Protein AF-A0A2P8CYT0-F1 (afdb_monomer_lite)

Secondary structure (DSSP, 8-state):
----TTTHHHHHHHHHHT-S-HHHHHHHHHHHHH-THHHHHHHHHHHHS----TT---S-HHHH-PPP---------STHHHHHHHHHHHHHHHHHHHHHHHTTS-S------------------------------------------------------PPP-------------PPPP------------PPP----------------------S---PPPTT----HHHHHHHHHHHHHHHHHHHHHHHHHHHHHH--EEEEETTEEEEE--

Organism: NCBI:txid1434707

pLDDT: mean 70.44, std 19.63, range [36.28, 98.5]

Foldseek 3Di:
DDDDPVCLLVLLLCVLVVVDDPVSVVVSVVVCVVPVVCVVVSVVSNVVDDDPPPPPDPPPVVVVPDPDPPPPPPPPPPPPVVVVVVVVVVVVVVVVVVVVVVVVPPDDDDDDDDDDDDDDDDDDDDDDDDDDDDDDDDDDDDDDDDDDDDDDDDDDDDDDDDDDDDDDDDDDDDDDDDDDDDPDDDDDDDDDDDDDDDDDDDDDDDDDDDDDDDPDDPDDDDDDPPPDPDDPVVVVVVVVVVVVVVVVVVVVVVVVVVVLVDWDWDDDDPDTDTDRD

Sequence (277 aa):
MEINPNNIEEQILLYVDGELSTEEAGNLLQYIALHPQWRILLEEYKSLVLPPEDELVFEGKEALLQPEPQVLPFKPSRKPVLMRRAAAVALIAGAAGLTWLFSRQDIGSALPGSTPVALVHQPVAVDTTTPGAPATVTPTPTVMIARSNTQTMTTAKNGVVQPATALPGAQVARHESTPVDPIAGNLPVAVGEAPPKQRALEMQRPLALTEAESADALASKASLPGWLPVSDQKLEGLNGLIAHIRGVKDSVASKAAQLKRTTFVIRLGEKEIAFRK

Radius of gyration: 46.55 Å; chains: 1; bounding box: 68×94×144 Å

Structure (mmCIF, N/CA/C/O backbone):
data_AF-A0A2P8CYT0-F1
#
_entry.id   AF-A0A2P8CYT0-F1
#
loop_
_atom_site.group_PDB
_atom_site.id
_atom_site.type_symbol
_atom_site.label_atom_id
_atom_site.label_alt_id
_atom_site.label_comp_id
_atom_site.label_asym_id
_atom_site.label_entity_id
_atom_site.label_seq_id
_atom_site.pdbx_PDB_ins_code
_atom_site.Cartn_x
_atom_site.Cartn_y
_atom_site.Cartn_z
_atom_site.occupancy
_atom_site.B_iso_or_equiv
_atom_site.auth_seq_id
_atom_site.auth_comp_id
_atom_site.auth_asym_id
_atom_site.auth_atom_id
_atom_site.pdbx_PDB_model_num
ATOM 1 N N . MET A 1 1 ? 8.191 17.136 -17.810 1.00 77.62 1 MET A N 1
ATOM 2 C CA . MET A 1 1 ? 8.889 17.107 -16.505 1.00 77.62 1 MET A CA 1
ATOM 3 C C . MET A 1 1 ? 10.301 16.589 -16.738 1.00 77.62 1 MET A C 1
ATOM 5 O O . MET A 1 1 ? 10.457 15.711 -17.576 1.00 77.62 1 MET A O 1
ATOM 9 N N . GLU A 1 2 ? 11.326 17.147 -16.091 1.00 92.19 2 GLU A N 1
ATOM 10 C CA . GLU A 1 2 ? 12.700 16.648 -16.258 1.00 92.19 2 GLU A CA 1
ATOM 11 C C . GLU A 1 2 ? 12.929 15.400 -15.396 1.00 92.19 2 GLU A C 1
ATOM 13 O O . GLU A 1 2 ? 12.663 15.407 -14.192 1.00 92.19 2 GLU A O 1
ATOM 18 N N . ILE A 1 3 ? 13.421 14.328 -16.018 1.00 95.81 3 ILE A N 1
ATOM 19 C CA . ILE A 1 3 ? 13.744 13.066 -15.346 1.00 95.81 3 ILE A CA 1
ATOM 20 C C . ILE A 1 3 ? 15.191 13.128 -14.860 1.00 95.81 3 ILE A C 1
ATOM 22 O O . ILE A 1 3 ? 16.104 13.469 -15.612 1.00 95.81 3 ILE A O 1
ATOM 26 N N . ASN A 1 4 ? 15.400 12.815 -13.588 1.00 97.06 4 ASN A N 1
ATOM 27 C CA . ASN A 1 4 ? 16.692 12.835 -12.925 1.00 97.06 4 ASN A CA 1
ATOM 28 C C . ASN A 1 4 ? 16.852 11.604 -12.007 1.00 97.06 4 ASN A C 1
ATOM 30 O O . ASN A 1 4 ? 15.873 10.937 -11.673 1.00 97.06 4 ASN A O 1
ATOM 34 N N . PRO A 1 5 ? 18.075 11.292 -11.548 1.00 97.19 5 PRO A N 1
ATOM 35 C CA . PRO A 1 5 ? 18.314 10.120 -10.703 1.00 97.19 5 PRO A CA 1
ATOM 36 C C . PRO A 1 5 ? 17.565 10.118 -9.361 1.00 97.19 5 PRO A C 1
ATOM 38 O O . PRO A 1 5 ? 17.465 9.066 -8.742 1.00 97.19 5 PRO A O 1
ATOM 41 N N . ASN A 1 6 ? 17.057 11.268 -8.903 1.00 97.50 6 ASN A N 1
ATOM 42 C CA . ASN A 1 6 ? 16.340 11.380 -7.632 1.00 97.50 6 ASN A CA 1
ATOM 43 C C . ASN A 1 6 ? 14.828 11.152 -7.784 1.00 97.50 6 ASN A C 1
ATOM 45 O O . ASN A 1 6 ? 14.175 10.858 -6.790 1.00 97.50 6 ASN A O 1
ATOM 49 N N . ASN A 1 7 ? 14.270 11.321 -8.990 1.00 97.38 7 ASN A N 1
ATOM 50 C CA . ASN A 1 7 ? 12.838 11.148 -9.261 1.00 97.38 7 ASN A CA 1
ATOM 51 C C . ASN A 1 7 ? 12.522 9.925 -10.131 1.00 97.38 7 ASN A C 1
ATOM 53 O O . ASN A 1 7 ? 11.358 9.562 -10.266 1.00 97.38 7 ASN A O 1
ATOM 57 N N . ILE A 1 8 ? 13.536 9.284 -10.716 1.00 97.94 8 ILE A N 1
ATOM 58 C CA . ILE A 1 8 ? 13.352 8.160 -11.637 1.00 97.94 8 ILE A CA 1
ATOM 59 C C . ILE A 1 8 ? 12.581 6.998 -11.003 1.00 97.94 8 ILE A C 1
ATOM 61 O O . ILE A 1 8 ? 11.743 6.400 -11.665 1.00 97.94 8 ILE A O 1
ATOM 65 N N . GLU A 1 9 ? 12.821 6.705 -9.726 1.00 98.12 9 GLU A N 1
ATOM 66 C CA . GLU A 1 9 ? 12.133 5.631 -9.003 1.00 98.12 9 GLU A CA 1
ATOM 67 C C . GLU A 1 9 ? 10.626 5.904 -8.887 1.00 98.12 9 GLU A C 1
ATOM 69 O O . GLU A 1 9 ? 9.815 5.052 -9.245 1.00 98.12 9 GLU A O 1
ATOM 74 N N . GLU A 1 10 ? 10.249 7.124 -8.492 1.00 98.19 10 GLU A N 1
ATOM 75 C CA . GLU A 1 10 ? 8.852 7.568 -8.427 1.00 98.19 10 GLU A CA 1
ATOM 76 C C . GLU A 1 10 ? 8.188 7.529 -9.810 1.00 98.19 10 GLU A C 1
ATOM 78 O O . GLU A 1 10 ? 7.082 7.018 -9.957 1.00 98.19 10 GLU A O 1
ATOM 83 N N . GLN A 1 11 ? 8.884 7.992 -10.852 1.00 98.38 11 GLN A N 1
ATOM 84 C CA . GLN A 1 11 ? 8.372 7.957 -12.225 1.00 98.38 11 GLN A CA 1
ATOM 85 C C . GLN A 1 11 ? 8.168 6.521 -12.733 1.00 98.38 11 GLN A C 1
ATOM 87 O O . GLN A 1 11 ? 7.206 6.255 -13.450 1.00 98.38 11 GLN A O 1
ATOM 92 N N . ILE A 1 12 ? 9.039 5.579 -12.355 1.00 98.50 12 ILE A N 1
ATOM 93 C CA . ILE A 1 12 ? 8.867 4.160 -12.688 1.00 98.50 12 ILE A CA 1
ATOM 94 C C . ILE A 1 12 ? 7.649 3.576 -11.961 1.00 98.50 12 ILE A C 1
ATOM 96 O O . ILE A 1 12 ? 6.907 2.825 -12.588 1.00 98.50 12 ILE A O 1
ATOM 100 N N . LEU A 1 13 ? 7.398 3.932 -10.697 1.00 98.19 13 LEU A N 1
ATOM 101 C CA . LEU A 1 13 ? 6.182 3.507 -9.988 1.00 98.19 13 LEU A CA 1
ATOM 102 C C . LEU A 1 13 ? 4.917 4.021 -10.685 1.00 98.19 13 LEU A C 1
ATOM 104 O O . LEU A 1 13 ? 4.065 3.218 -11.050 1.00 98.19 13 LEU A O 1
ATOM 108 N N . LEU A 1 14 ? 4.852 5.322 -10.989 1.00 98.12 14 LEU A N 1
ATOM 109 C CA . LEU A 1 14 ? 3.722 5.915 -11.718 1.00 98.12 14 LEU A CA 1
ATOM 110 C C . LEU A 1 14 ? 3.515 5.271 -13.098 1.00 98.12 14 LEU A C 1
ATOM 112 O O . LEU A 1 14 ? 2.385 5.097 -13.552 1.00 98.12 14 LEU A O 1
ATOM 116 N N . TYR A 1 15 ? 4.602 4.897 -13.782 1.00 98.06 15 TYR A N 1
ATOM 117 C CA . TYR A 1 15 ? 4.536 4.161 -15.046 1.00 98.06 15 TYR A CA 1
ATOM 118 C C . TYR A 1 15 ? 3.934 2.763 -14.873 1.00 98.06 15 TYR A C 1
ATOM 120 O O . TYR A 1 15 ? 3.132 2.331 -15.700 1.00 98.06 15 TYR A O 1
ATOM 128 N N . VAL A 1 16 ? 4.347 2.045 -13.828 1.00 97.94 16 VAL A N 1
ATOM 129 C CA . VAL A 1 16 ? 3.888 0.684 -13.530 1.00 97.94 16 VAL A CA 1
ATOM 130 C C . VAL A 1 16 ? 2.413 0.678 -13.118 1.00 97.94 16 VAL A C 1
ATOM 132 O O . VAL A 1 16 ? 1.674 -0.192 -13.577 1.00 97.94 16 VAL A O 1
ATOM 135 N N . ASP A 1 17 ? 1.974 1.684 -12.361 1.00 97.25 17 ASP A N 1
ATOM 136 C CA . ASP A 1 17 ? 0.574 1.874 -11.958 1.00 97.25 17 ASP A CA 1
ATOM 137 C C . ASP A 1 17 ? -0.315 2.424 -13.094 1.00 97.25 17 ASP A C 1
ATOM 139 O O . ASP A 1 17 ? -1.542 2.425 -12.993 1.00 97.25 17 ASP A O 1
ATOM 143 N N . GLY A 1 18 ? 0.283 2.861 -14.209 1.00 97.00 18 GLY A N 1
ATOM 144 C CA . GLY A 1 18 ? -0.440 3.409 -15.360 1.00 97.00 18 GLY A CA 1
ATOM 145 C C . GLY A 1 18 ? -0.948 4.841 -15.157 1.00 97.00 18 GLY A C 1
ATOM 146 O O . GLY A 1 18 ? -1.875 5.262 -15.845 1.00 97.00 18 GLY A O 1
ATOM 147 N N . GLU A 1 19 ? -0.350 5.593 -14.231 1.00 98.06 19 GLU A N 1
ATOM 148 C CA . GLU A 1 19 ? -0.727 6.977 -13.917 1.00 98.06 19 GLU A CA 1
ATOM 149 C C . GLU A 1 19 ? -0.026 8.019 -14.806 1.00 98.06 19 GLU A C 1
ATOM 151 O O . GLU A 1 19 ? -0.456 9.172 -14.865 1.00 98.06 19 GLU A O 1
ATOM 156 N N . LEU A 1 20 ? 1.033 7.636 -15.528 1.00 97.75 20 LEU A N 1
ATOM 157 C CA . LEU A 1 20 ? 1.710 8.532 -16.471 1.00 97.75 20 LEU A CA 1
ATOM 158 C C . LEU A 1 20 ? 0.920 8.730 -17.765 1.00 97.75 20 LEU A C 1
ATOM 160 O O . LEU A 1 20 ? 0.370 7.791 -18.345 1.00 97.75 20 LEU A O 1
ATOM 164 N N . SER A 1 21 ? 0.964 9.955 -18.294 1.00 97.69 21 SER A N 1
ATOM 165 C CA . SER A 1 21 ? 0.499 10.217 -19.656 1.00 97.69 21 SER A CA 1
ATOM 166 C C . SER A 1 21 ? 1.373 9.497 -20.694 1.00 97.69 21 SER A C 1
ATOM 168 O O . SER A 1 21 ? 2.531 9.150 -20.450 1.00 97.69 21 SER A O 1
ATOM 170 N N . THR A 1 22 ? 0.845 9.305 -21.905 1.00 97.62 22 THR A N 1
ATOM 171 C CA . THR A 1 22 ? 1.573 8.626 -22.993 1.00 97.62 22 THR A CA 1
ATOM 172 C C . THR A 1 22 ? 2.881 9.328 -23.369 1.00 97.62 22 THR A C 1
ATOM 174 O O . THR A 1 22 ? 3.845 8.670 -23.757 1.00 97.62 22 THR A O 1
ATOM 177 N N . GLU A 1 23 ? 2.923 10.658 -23.257 1.00 97.12 23 GLU A N 1
ATOM 178 C CA . GLU A 1 23 ? 4.120 11.457 -23.533 1.00 97.12 23 GLU A CA 1
ATOM 179 C C . GLU A 1 23 ? 5.180 11.272 -22.438 1.00 97.12 23 GLU A C 1
ATOM 181 O O . GLU A 1 23 ? 6.351 11.027 -22.732 1.00 97.12 23 GLU A O 1
ATOM 186 N N . GLU A 1 24 ? 4.774 11.322 -21.168 1.00 97.44 24 GLU A N 1
ATOM 187 C CA . GLU A 1 24 ? 5.674 11.134 -20.025 1.00 97.44 24 GLU A CA 1
ATOM 188 C C . GLU A 1 24 ? 6.247 9.718 -19.976 1.00 97.44 24 GLU A C 1
ATOM 190 O O . GLU A 1 24 ? 7.450 9.551 -19.773 1.00 97.44 24 GLU A O 1
ATOM 195 N N . ALA A 1 25 ? 5.422 8.707 -20.259 1.00 98.12 25 ALA A N 1
ATOM 196 C CA . ALA A 1 25 ? 5.869 7.328 -20.404 1.00 98.12 25 ALA A CA 1
ATOM 197 C C . ALA A 1 25 ? 6.930 7.187 -21.512 1.00 98.12 25 ALA A C 1
ATOM 199 O O . ALA A 1 25 ? 7.941 6.510 -21.321 1.00 98.12 25 ALA A O 1
ATOM 200 N N . GLY A 1 26 ? 6.751 7.865 -22.652 1.00 97.75 26 GLY A N 1
ATOM 201 C CA . GLY A 1 26 ? 7.740 7.892 -23.734 1.00 97.75 26 GLY A CA 1
ATOM 202 C C . GLY A 1 26 ? 9.076 8.503 -23.299 1.00 97.75 26 GLY A C 1
ATOM 203 O O . GLY A 1 26 ? 10.133 7.911 -23.533 1.00 97.75 26 GLY A O 1
ATOM 204 N N . ASN A 1 27 ? 9.026 9.643 -22.605 1.00 97.62 27 ASN A N 1
ATOM 205 C CA . ASN A 1 27 ? 10.212 10.316 -22.067 1.00 97.62 27 ASN A CA 1
ATOM 206 C C . ASN A 1 27 ? 10.948 9.443 -21.036 1.00 97.62 27 ASN A C 1
ATOM 208 O O . ASN A 1 27 ? 12.177 9.349 -21.065 1.00 97.62 27 ASN A O 1
ATOM 212 N N . LEU A 1 28 ? 10.207 8.750 -20.166 1.00 98.06 28 LEU A N 1
ATOM 213 C CA . LEU A 1 28 ? 10.760 7.820 -19.184 1.00 98.06 28 LEU A CA 1
ATOM 214 C C . LEU A 1 28 ? 11.465 6.635 -19.841 1.00 98.06 28 LEU A C 1
ATOM 216 O O . LEU A 1 28 ? 12.608 6.327 -19.501 1.00 98.06 28 LEU A O 1
ATOM 220 N N . LEU A 1 29 ? 10.819 5.983 -20.807 1.00 97.94 29 LEU A N 1
ATOM 221 C CA . LEU A 1 29 ? 11.412 4.840 -21.499 1.00 97.94 29 LEU A CA 1
ATOM 222 C C . LEU A 1 29 ? 12.650 5.249 -22.308 1.00 97.94 29 LEU A C 1
ATOM 224 O O . LEU A 1 29 ? 13.628 4.500 -22.341 1.00 97.94 29 LEU A O 1
ATOM 228 N N . GLN A 1 30 ? 12.652 6.445 -22.904 1.00 97.75 30 GLN A N 1
ATOM 229 C CA . GLN A 1 30 ? 13.836 6.989 -23.569 1.00 97.75 30 GLN A CA 1
ATOM 230 C C . GLN A 1 30 ? 14.981 7.234 -22.575 1.00 97.75 30 GLN A C 1
ATOM 232 O O . GLN A 1 30 ? 16.125 6.880 -22.863 1.00 97.75 30 GLN A O 1
ATOM 237 N N . TYR A 1 31 ? 14.686 7.772 -21.389 1.00 98.00 31 TYR A N 1
ATOM 238 C CA . TYR A 1 31 ? 15.679 7.952 -20.330 1.00 98.00 31 TYR A CA 1
ATOM 239 C C . TYR A 1 31 ? 16.267 6.612 -19.856 1.00 98.00 31 TYR A C 1
ATOM 241 O O . TYR A 1 31 ? 17.486 6.470 -19.748 1.00 98.00 31 TYR A O 1
ATOM 249 N N . ILE A 1 32 ? 15.427 5.593 -19.646 1.00 98.06 32 ILE A N 1
ATOM 250 C CA . ILE A 1 32 ? 15.866 4.242 -19.254 1.00 98.06 32 ILE A CA 1
ATOM 251 C C . ILE A 1 32 ? 16.713 3.586 -20.357 1.00 98.06 32 ILE A C 1
ATOM 253 O O . ILE A 1 32 ? 17.680 2.889 -20.052 1.00 98.06 32 ILE A O 1
ATOM 257 N N . ALA A 1 33 ? 16.415 3.841 -21.635 1.00 98.00 33 ALA A N 1
ATOM 258 C CA . ALA A 1 33 ? 17.223 3.345 -22.751 1.00 98.00 33 ALA A CA 1
ATOM 259 C C . ALA A 1 33 ? 18.657 3.909 -22.745 1.00 98.00 33 ALA A C 1
ATOM 261 O O . ALA A 1 33 ? 19.591 3.209 -23.135 1.00 98.00 33 ALA A O 1
ATOM 262 N N . LEU A 1 34 ? 18.840 5.146 -22.272 1.00 98.06 34 LEU A N 1
ATOM 263 C CA . LEU A 1 34 ? 20.155 5.774 -22.102 1.00 98.06 34 LEU A CA 1
ATOM 264 C C . LEU A 1 34 ? 20.872 5.324 -20.816 1.00 98.06 34 LEU A C 1
ATOM 266 O O . LEU A 1 34 ? 22.100 5.376 -20.745 1.00 98.06 34 LEU A O 1
ATOM 270 N N . HIS A 1 35 ? 20.123 4.866 -19.810 1.00 97.88 35 HIS A N 1
ATOM 271 C CA . HIS A 1 35 ? 20.622 4.503 -18.483 1.00 97.88 35 HIS A CA 1
ATOM 272 C C . HIS A 1 35 ? 20.197 3.075 -18.093 1.00 97.88 35 HIS A C 1
ATOM 274 O O . HIS A 1 35 ? 19.272 2.891 -17.293 1.00 97.88 35 HIS A O 1
ATOM 280 N N . PRO A 1 36 ? 20.887 2.040 -18.613 1.00 97.06 36 PRO A N 1
ATOM 281 C CA . PRO A 1 36 ? 20.464 0.646 -18.479 1.00 97.06 36 PRO A CA 1
ATOM 282 C C . PRO A 1 36 ? 20.410 0.139 -17.032 1.00 97.06 36 PRO A C 1
ATOM 284 O O . PRO A 1 36 ? 19.731 -0.854 -16.784 1.00 97.06 36 PRO A O 1
ATOM 287 N N . GLN A 1 37 ? 21.052 0.813 -16.065 1.00 97.50 37 GLN A N 1
ATOM 288 C CA . GLN A 1 37 ? 20.929 0.447 -14.649 1.00 97.50 37 GLN A CA 1
ATOM 289 C C . GLN A 1 37 ? 19.479 0.486 -14.134 1.00 97.50 37 GLN A C 1
ATOM 291 O O . GLN A 1 37 ? 19.117 -0.307 -13.271 1.00 97.50 37 GLN A O 1
ATOM 296 N N . TRP A 1 38 ? 18.631 1.355 -14.693 1.00 98.19 38 TRP A N 1
ATOM 297 C CA . TRP A 1 38 ? 17.233 1.503 -14.271 1.00 98.19 38 TRP A CA 1
ATOM 298 C C . TRP A 1 38 ? 16.304 0.464 -14.894 1.00 98.19 38 TRP A C 1
ATOM 300 O O . TRP A 1 38 ? 15.173 0.297 -14.447 1.00 98.19 38 TRP A O 1
ATOM 310 N N . ARG A 1 39 ? 16.777 -0.270 -15.909 1.00 98.19 39 ARG A N 1
ATOM 311 C CA . ARG A 1 39 ? 15.995 -1.329 -16.550 1.00 98.19 39 ARG A CA 1
ATOM 312 C C . ARG A 1 39 ? 15.698 -2.474 -15.586 1.00 98.19 39 ARG A C 1
ATOM 314 O O . ARG A 1 39 ? 14.589 -2.991 -15.607 1.00 98.19 39 ARG A O 1
ATOM 321 N N . ILE A 1 40 ? 16.667 -2.824 -14.740 1.00 97.88 40 ILE A N 1
ATOM 322 C CA . ILE A 1 40 ? 16.509 -3.874 -13.726 1.00 97.88 40 ILE A CA 1
ATOM 323 C C . ILE A 1 40 ? 15.393 -3.483 -12.753 1.00 97.88 40 ILE A C 1
ATOM 325 O O . ILE A 1 40 ? 14.471 -4.259 -12.546 1.00 97.88 40 ILE A O 1
ATOM 329 N N . LEU A 1 41 ? 15.418 -2.246 -12.248 1.00 97.88 41 LEU A N 1
ATOM 330 C CA . LEU A 1 41 ? 14.401 -1.726 -11.329 1.00 97.88 41 LEU A CA 1
ATOM 331 C C . LEU A 1 41 ? 13.004 -1.688 -11.975 1.00 97.88 41 LEU A C 1
ATOM 333 O O . LEU A 1 41 ? 12.023 -2.094 -11.359 1.00 97.88 41 LEU A O 1
ATOM 337 N N . LEU A 1 42 ? 12.909 -1.277 -13.246 1.00 98.38 42 LEU A N 1
ATOM 338 C CA . LEU A 1 42 ? 11.655 -1.335 -14.007 1.00 98.38 42 LEU A CA 1
ATOM 339 C C . LEU A 1 42 ? 11.116 -2.771 -14.131 1.00 98.38 42 LEU A C 1
ATOM 341 O O . LEU A 1 42 ? 9.913 -2.986 -14.003 1.00 98.38 42 LEU A O 1
ATOM 345 N N . GLU A 1 43 ? 11.978 -3.748 -14.421 1.00 98.19 43 GLU A N 1
ATOM 346 C CA . GLU A 1 43 ? 11.595 -5.162 -14.527 1.00 98.19 43 GLU A CA 1
ATOM 347 C C . GLU A 1 43 ? 11.179 -5.739 -13.162 1.00 98.19 43 GLU A C 1
ATOM 349 O O . GLU A 1 43 ? 10.171 -6.444 -13.084 1.00 98.19 43 GLU A O 1
ATOM 354 N N . GLU A 1 44 ? 11.878 -5.373 -12.082 1.00 98.19 44 GLU A N 1
ATOM 355 C CA . GLU A 1 44 ? 11.515 -5.727 -10.706 1.00 98.19 44 GLU A CA 1
ATOM 356 C C . GLU A 1 44 ? 10.126 -5.195 -10.344 1.00 98.19 44 GLU A C 1
ATOM 358 O O . GLU A 1 44 ? 9.265 -5.977 -9.946 1.00 98.19 44 GLU A O 1
ATOM 363 N N . TYR A 1 45 ? 9.847 -3.907 -10.552 1.00 98.19 45 TYR A N 1
ATOM 364 C CA . TYR A 1 45 ? 8.531 -3.344 -10.229 1.00 98.19 45 TYR A CA 1
ATOM 365 C C . TYR A 1 45 ? 7.409 -3.910 -11.095 1.00 98.19 45 TYR A C 1
ATOM 367 O O . TYR A 1 45 ? 6.333 -4.198 -10.578 1.00 98.19 45 TYR A O 1
ATOM 375 N N . LYS A 1 46 ? 7.659 -4.181 -12.381 1.00 97.44 46 LYS A N 1
ATOM 376 C CA . LYS A 1 46 ? 6.685 -4.890 -13.224 1.00 97.44 46 LYS A CA 1
ATOM 377 C C . LYS A 1 46 ? 6.350 -6.280 -12.691 1.00 97.44 46 LYS A C 1
ATOM 379 O O . LYS A 1 46 ? 5.213 -6.712 -12.835 1.00 97.44 46 LYS A O 1
ATOM 384 N N . SER A 1 47 ? 7.309 -6.972 -12.076 1.00 96.94 47 SER A N 1
ATOM 385 C CA . SER A 1 47 ? 7.066 -8.286 -11.468 1.00 96.94 47 SER A CA 1
ATOM 386 C C . SER A 1 47 ? 6.247 -8.225 -10.173 1.00 96.94 47 SER A C 1
ATOM 388 O O . SER A 1 47 ? 5.664 -9.233 -9.779 1.00 96.94 47 SER A O 1
ATOM 390 N N . LEU A 1 48 ? 6.183 -7.055 -9.524 1.00 96.94 48 LEU A N 1
ATOM 391 C CA . LEU A 1 48 ? 5.365 -6.822 -8.330 1.00 96.94 48 LEU A CA 1
ATOM 392 C C . LEU A 1 48 ? 3.900 -6.525 -8.662 1.00 96.94 48 LEU A C 1
ATOM 394 O O . LEU A 1 48 ? 3.057 -6.601 -7.770 1.00 96.94 48 LEU A O 1
ATOM 398 N N . VAL A 1 49 ? 3.583 -6.200 -9.919 1.00 96.12 49 VAL A N 1
ATOM 399 C CA . VAL A 1 49 ? 2.197 -6.015 -10.351 1.00 96.12 49 VAL A CA 1
ATOM 400 C C . VAL A 1 49 ? 1.509 -7.369 -10.361 1.00 96.12 49 VAL A C 1
ATOM 402 O O . VAL A 1 49 ? 1.816 -8.235 -11.184 1.00 96.12 49 VAL A O 1
ATOM 405 N N . LEU A 1 50 ? 0.555 -7.549 -9.449 1.00 94.12 50 LEU A N 1
ATOM 406 C CA . LEU A 1 50 ? -0.321 -8.708 -9.497 1.00 94.12 50 LEU A CA 1
ATOM 407 C C . LEU A 1 50 ? -1.234 -8.562 -10.722 1.00 94.12 50 LEU A C 1
ATOM 409 O O . LEU A 1 50 ? -1.898 -7.528 -10.853 1.00 94.12 50 LEU A O 1
ATOM 413 N N . PRO A 1 51 ? -1.293 -9.564 -11.617 1.00 88.19 51 PRO A N 1
ATOM 414 C CA . PRO A 1 51 ? -2.294 -9.557 -12.669 1.00 88.19 51 PRO A CA 1
ATOM 415 C C . PRO A 1 51 ? -3.685 -9.508 -12.017 1.00 88.19 51 PRO A C 1
ATOM 417 O O . PRO A 1 51 ? -3.894 -10.183 -11.004 1.00 88.19 51 PRO A O 1
ATOM 420 N N . PRO A 1 52 ? -4.632 -8.714 -12.550 1.00 87.00 52 PRO A N 1
ATOM 421 C CA . PRO A 1 52 ? -5.998 -8.745 -12.058 1.00 87.00 52 PRO A CA 1
ATOM 422 C C . PRO A 1 52 ? -6.530 -10.168 -12.229 1.00 87.00 52 PRO A C 1
ATOM 424 O O . PRO A 1 52 ? -6.623 -10.690 -13.339 1.00 87.00 52 PRO A O 1
ATOM 427 N N . GLU A 1 53 ? -6.826 -10.828 -11.114 1.00 89.69 53 GLU A N 1
ATOM 428 C CA . GLU A 1 53 ? -7.504 -12.115 -11.142 1.00 89.69 53 GLU A CA 1
ATOM 429 C C . GLU A 1 53 ? -8.985 -11.846 -11.420 1.00 89.69 53 GLU A C 1
ATOM 431 O O . GLU A 1 53 ? -9.785 -11.671 -10.501 1.00 89.69 53 GLU A O 1
ATOM 436 N N . ASP A 1 54 ? -9.342 -11.785 -12.707 1.00 84.88 54 ASP A N 1
ATOM 437 C CA . ASP A 1 54 ? -10.710 -11.511 -13.178 1.00 84.88 54 ASP A CA 1
ATOM 438 C C . ASP A 1 54 ? -11.748 -12.514 -12.634 1.00 84.88 54 ASP A C 1
ATOM 440 O O . ASP A 1 54 ? -12.951 -12.253 -12.649 1.00 84.88 54 ASP A O 1
ATOM 444 N N . GLU A 1 55 ? -11.287 -13.654 -12.113 1.00 86.88 55 GLU A N 1
ATOM 445 C CA . GLU A 1 55 ? -12.120 -14.758 -11.644 1.00 86.88 55 GLU A CA 1
ATOM 446 C C . GLU A 1 55 ? -11.867 -15.148 -10.179 1.00 86.88 55 GLU A C 1
ATOM 448 O O . GLU A 1 55 ? -12.252 -16.239 -9.760 1.00 86.88 55 GLU A O 1
ATOM 453 N N . LEU A 1 56 ? -11.285 -14.269 -9.347 1.00 84.12 56 LEU A N 1
ATOM 454 C CA . LEU A 1 56 ? -11.240 -14.525 -7.900 1.00 84.12 56 LEU A CA 1
ATOM 455 C C . LEU A 1 56 ? -12.623 -14.284 -7.262 1.00 84.12 56 LEU A C 1
ATOM 457 O O . LEU A 1 56 ? -12.855 -13.364 -6.474 1.00 84.12 56 LEU A O 1
ATOM 461 N N . VAL A 1 57 ? -13.588 -15.123 -7.629 1.00 87.88 57 VAL A N 1
ATOM 462 C CA . VAL A 1 57 ? -14.917 -15.155 -7.032 1.00 87.88 57 VAL A CA 1
ATOM 463 C C . VAL A 1 57 ? -14.824 -15.979 -5.756 1.00 87.88 57 VAL A C 1
ATOM 465 O O . VAL A 1 57 ? -14.702 -17.199 -5.788 1.00 87.88 57 VAL A O 1
ATOM 468 N N . PHE A 1 58 ? -14.907 -15.315 -4.603 1.00 88.75 58 PHE A N 1
ATOM 469 C CA . PHE A 1 58 ? -15.090 -16.023 -3.340 1.00 88.75 58 PHE A CA 1
ATOM 470 C C . PHE A 1 58 ? -16.470 -16.697 -3.334 1.00 88.75 58 PHE A C 1
ATOM 472 O O . PHE A 1 58 ? -17.503 -16.032 -3.166 1.00 88.75 58 PHE A O 1
ATOM 479 N N . GLU A 1 59 ? -16.492 -18.009 -3.561 1.00 91.25 59 GLU A N 1
ATOM 480 C CA . GLU A 1 59 ? -17.702 -18.818 -3.459 1.00 91.25 59 GLU A CA 1
ATOM 481 C C . GLU A 1 59 ? -18.242 -18.780 -2.024 1.00 91.25 59 GLU A C 1
ATOM 483 O O . GLU A 1 59 ? -17.494 -18.813 -1.048 1.00 91.25 59 GLU A O 1
ATOM 488 N N . GLY A 1 60 ? -19.565 -18.683 -1.873 1.00 88.56 60 GLY A N 1
ATOM 489 C CA . GLY A 1 60 ? -20.178 -18.631 -0.546 1.00 88.56 60 GLY A CA 1
ATOM 490 C C . GLY A 1 60 ? -20.000 -17.288 0.166 1.00 88.56 60 GLY A C 1
ATOM 491 O O . GLY A 1 60 ? -19.721 -17.258 1.362 1.00 88.56 60 GLY A O 1
ATOM 492 N N . LYS A 1 61 ? -20.240 -16.165 -0.529 1.00 90.69 61 LYS A N 1
ATOM 493 C CA . LYS A 1 61 ? -20.331 -14.816 0.081 1.00 90.69 61 LYS A CA 1
ATOM 494 C C . LYS A 1 61 ? -21.240 -14.763 1.317 1.00 90.69 61 LYS A C 1
ATOM 496 O O . LYS A 1 61 ? -21.031 -13.940 2.201 1.00 90.69 61 LYS A O 1
ATOM 501 N N . GLU A 1 62 ? -22.215 -15.663 1.405 1.00 88.25 62 GLU A N 1
ATOM 502 C CA . GLU A 1 62 ? -23.079 -15.824 2.575 1.00 88.25 62 GLU A CA 1
ATOM 503 C C . GLU A 1 62 ? -22.313 -16.225 3.847 1.00 88.25 62 GLU A C 1
ATOM 505 O O . GLU A 1 62 ? -22.683 -15.798 4.933 1.00 88.25 62 GLU A O 1
ATOM 510 N N . ALA A 1 63 ? -21.208 -16.968 3.738 1.00 89.25 63 ALA A N 1
ATOM 511 C CA . ALA A 1 63 ? -20.377 -17.348 4.882 1.00 89.25 63 ALA A CA 1
ATOM 512 C C . ALA A 1 63 ? -19.573 -16.169 5.465 1.00 89.25 63 ALA A C 1
ATOM 514 O O . ALA A 1 63 ? -19.196 -16.199 6.636 1.00 89.25 63 ALA A O 1
ATOM 515 N N . LEU A 1 64 ? -19.322 -15.121 4.669 1.00 89.00 64 LEU A N 1
ATOM 516 C CA . LEU A 1 64 ? -18.696 -13.875 5.131 1.00 89.00 64 LEU A CA 1
ATOM 517 C C . LEU A 1 64 ? -19.670 -12.990 5.916 1.00 89.00 64 LEU A C 1
ATOM 519 O O . LEU A 1 64 ? -19.233 -12.155 6.711 1.00 89.00 64 LEU A O 1
ATOM 523 N N . LEU A 1 65 ? -20.978 -13.166 5.716 1.00 89.69 65 LEU A N 1
ATOM 524 C CA . LEU A 1 65 ? -21.998 -12.487 6.504 1.00 89.69 65 LEU A CA 1
ATOM 525 C C . LEU A 1 65 ? -22.057 -13.142 7.883 1.00 89.69 65 LEU A C 1
ATOM 527 O O . LEU A 1 65 ? -22.868 -14.027 8.147 1.00 89.69 65 LEU A O 1
ATOM 531 N N . GLN A 1 66 ? -21.186 -12.693 8.788 1.00 84.50 66 GLN A N 1
ATOM 532 C CA . GLN A 1 66 ? -21.371 -12.988 10.200 1.00 84.50 66 GLN A CA 1
ATOM 533 C C . GLN A 1 66 ? -22.733 -12.416 10.606 1.00 84.50 66 GLN A C 1
ATOM 535 O O . GLN A 1 66 ? -22.952 -11.214 10.421 1.00 84.50 66 GLN A O 1
ATOM 540 N N . PRO A 1 67 ? -23.663 -13.236 11.127 1.00 82.69 67 PRO A N 1
ATOM 541 C CA . PRO A 1 67 ? -24.914 -12.711 11.636 1.00 82.69 67 PRO A CA 1
ATOM 542 C C . PRO A 1 67 ? -24.558 -11.722 12.739 1.00 82.69 67 PRO A C 1
ATOM 544 O O . PRO A 1 67 ? -23.931 -12.099 13.732 1.00 82.69 67 PRO A O 1
ATOM 547 N N . GLU A 1 68 ? -24.903 -10.450 12.532 1.00 81.31 68 GLU A N 1
ATOM 548 C CA . GLU A 1 68 ? -24.654 -9.414 13.524 1.00 81.31 68 GLU A CA 1
ATOM 549 C C . GLU A 1 68 ? -25.269 -9.907 14.838 1.00 81.31 68 GLU A C 1
ATOM 551 O O . GLU A 1 68 ? -26.446 -10.301 14.843 1.00 81.31 68 GLU A O 1
ATOM 556 N N . PRO A 1 69 ? -24.483 -10.004 15.929 1.00 78.75 69 PRO A N 1
ATOM 557 C CA . PRO A 1 69 ? -25.003 -10.492 17.190 1.00 78.75 69 PRO A CA 1
ATOM 558 C C . PRO A 1 69 ? -26.160 -9.575 17.538 1.00 78.75 69 PRO A C 1
ATOM 560 O O . PRO A 1 69 ? -25.938 -8.392 17.787 1.00 78.75 69 PRO A O 1
ATOM 563 N N . GLN A 1 70 ? -27.389 -10.106 17.476 1.00 79.25 70 GLN A N 1
ATOM 564 C CA . GLN A 1 70 ? -28.588 -9.327 17.746 1.00 79.25 70 GLN A CA 1
ATOM 565 C C . GLN A 1 70 ? -28.359 -8.649 19.085 1.00 79.25 70 GLN A C 1
ATOM 567 O O . GLN A 1 70 ? -28.311 -9.313 20.125 1.00 79.25 70 GLN A O 1
ATOM 572 N N . VAL A 1 71 ? -28.136 -7.335 19.040 1.00 78.69 71 VAL A N 1
ATOM 573 C CA . VAL A 1 71 ? -27.906 -6.535 20.229 1.00 78.69 71 VAL A CA 1
ATOM 574 C C . VAL A 1 71 ? -29.256 -6.513 20.913 1.00 78.69 71 VAL A C 1
ATOM 576 O O . VAL A 1 71 ? -30.097 -5.668 20.618 1.00 78.69 71 VAL A O 1
ATOM 579 N N . LEU A 1 72 ? -29.514 -7.521 21.751 1.00 74.88 72 LEU A N 1
ATOM 580 C CA . LEU A 1 72 ? -30.713 -7.589 22.561 1.00 74.88 72 LEU A CA 1
ATOM 581 C C . LEU A 1 72 ? -30.736 -6.266 23.318 1.00 74.88 72 LEU A C 1
ATOM 583 O O . LEU A 1 72 ? -29.833 -6.038 24.133 1.00 74.88 72 LEU A O 1
ATOM 587 N N . PRO A 1 73 ? -31.690 -5.359 23.031 1.00 75.69 73 PRO A N 1
ATOM 588 C CA . PRO A 1 73 ? -31.725 -4.088 23.715 1.00 75.69 73 PRO A CA 1
ATOM 589 C C . PRO A 1 73 ? -31.846 -4.431 25.191 1.00 75.69 73 PRO A C 1
ATOM 591 O O . PRO A 1 73 ? -32.806 -5.094 25.597 1.00 75.69 73 PRO A O 1
ATOM 594 N N . PHE A 1 74 ? -30.828 -4.051 25.966 1.00 66.88 74 PHE A N 1
ATOM 595 C CA . PHE A 1 74 ? -30.800 -4.206 27.411 1.00 66.88 74 PHE A CA 1
ATOM 596 C C . PHE A 1 74 ? -32.096 -3.588 27.928 1.00 66.88 74 PHE A C 1
ATOM 598 O O . PHE A 1 74 ? -32.208 -2.371 28.028 1.00 66.88 74 PHE A O 1
ATOM 605 N N . LYS A 1 75 ? -33.119 -4.409 28.195 1.00 67.69 75 LYS A N 1
ATOM 606 C CA . LYS A 1 75 ? -34.347 -3.943 28.833 1.00 67.69 75 LYS A CA 1
ATOM 607 C C . LYS A 1 75 ? -33.913 -3.547 30.238 1.00 67.69 75 LYS A C 1
ATOM 609 O O . LYS A 1 75 ? -33.598 -4.452 31.016 1.00 67.69 75 LYS A O 1
ATOM 614 N N . PRO A 1 76 ? -33.864 -2.248 30.597 1.00 65.31 76 PRO A N 1
ATOM 615 C CA . PRO A 1 76 ? -33.540 -1.879 31.960 1.00 65.31 76 PRO A CA 1
ATOM 616 C C . PRO A 1 76 ? -34.633 -2.492 32.831 1.00 65.31 76 PRO A C 1
ATOM 618 O O . PRO A 1 76 ? -35.814 -2.149 32.721 1.00 65.31 76 PRO A O 1
ATOM 621 N N . SER A 1 77 ? -34.260 -3.481 33.642 1.00 63.81 77 SER A N 1
ATOM 622 C CA . SER A 1 77 ? -35.185 -4.140 34.553 1.00 63.81 77 SER A CA 1
ATOM 623 C C . SER A 1 77 ? -35.861 -3.053 35.384 1.00 63.81 77 SER A C 1
ATOM 625 O O . SER A 1 77 ? -35.174 -2.291 36.062 1.00 63.81 77 SER A O 1
ATOM 627 N N . ARG A 1 78 ? -37.196 -2.961 35.326 1.00 61.44 78 ARG A N 1
ATOM 628 C CA . ARG A 1 78 ? -38.036 -1.922 35.961 1.00 61.44 78 ARG A CA 1
ATOM 629 C C . ARG A 1 78 ? -37.982 -1.899 37.503 1.00 61.44 78 ARG A C 1
ATOM 631 O O . ARG A 1 78 ? -38.870 -1.357 38.152 1.00 61.44 78 ARG A O 1
ATOM 638 N N . LYS A 1 79 ? -36.946 -2.468 38.118 1.00 61.53 79 LYS A N 1
ATOM 639 C CA . LYS A 1 79 ? -36.774 -2.552 39.567 1.00 61.53 79 LYS A CA 1
ATOM 640 C C . LYS A 1 79 ? -36.230 -1.289 40.276 1.00 61.53 79 LYS A C 1
ATOM 642 O O . LYS A 1 79 ? -36.406 -1.247 41.492 1.00 61.53 79 LYS A O 1
ATOM 647 N N . PRO A 1 80 ? -35.661 -0.226 39.649 1.00 56.03 80 PRO A N 1
ATOM 648 C CA . PRO A 1 80 ? -35.099 0.873 40.445 1.00 56.03 80 PRO A CA 1
ATOM 649 C C . PRO A 1 80 ? -36.159 1.813 41.042 1.00 56.03 80 PRO A C 1
ATOM 651 O O . PRO A 1 80 ? -35.850 2.573 41.956 1.00 56.03 80 PRO A O 1
ATOM 654 N N . VAL A 1 81 ? -37.412 1.778 40.572 1.00 64.69 81 VAL A N 1
ATOM 655 C CA . VAL A 1 81 ? -38.450 2.712 41.052 1.00 64.69 81 VAL A CA 1
ATOM 656 C C . VAL A 1 81 ? -39.023 2.285 42.407 1.00 64.69 81 VAL A C 1
ATOM 658 O O . VAL A 1 81 ? -39.304 3.138 43.247 1.00 64.69 81 VAL A O 1
ATOM 661 N N . LEU A 1 82 ? -39.137 0.977 42.668 1.00 65.75 82 LEU A N 1
ATOM 662 C CA . LEU A 1 82 ? -39.668 0.486 43.944 1.00 65.75 82 LEU A CA 1
ATOM 663 C C . LEU A 1 82 ? -38.685 0.729 45.104 1.00 65.75 82 LEU A C 1
ATOM 665 O O . LEU A 1 82 ? -39.097 1.152 46.181 1.00 65.75 82 LEU A O 1
ATOM 669 N N . MET A 1 83 ? -37.379 0.552 44.864 1.00 68.56 83 MET A N 1
ATOM 670 C CA . MET A 1 83 ? -36.335 0.798 45.871 1.00 68.56 83 MET A CA 1
ATOM 671 C C . MET A 1 83 ? -36.249 2.272 46.294 1.00 68.56 83 MET A C 1
ATOM 673 O O . MET A 1 83 ? -36.037 2.561 47.470 1.00 68.56 83 MET A O 1
ATOM 677 N N . ARG A 1 84 ? -36.485 3.215 45.371 1.00 72.44 84 ARG A N 1
ATOM 678 C CA . ARG A 1 84 ? -36.484 4.655 45.688 1.00 72.44 84 ARG A CA 1
ATOM 679 C C . ARG A 1 84 ? -37.628 5.060 46.624 1.00 72.44 84 ARG A C 1
ATOM 681 O O . ARG A 1 84 ? -37.446 5.959 47.438 1.00 72.44 84 ARG A O 1
ATOM 688 N N . ARG A 1 85 ? -38.782 4.382 46.561 1.00 74.50 85 ARG A N 1
ATOM 689 C CA . ARG A 1 85 ? -39.915 4.648 47.467 1.00 74.50 85 ARG A CA 1
ATOM 690 C C . ARG A 1 85 ? -39.668 4.120 48.882 1.00 74.50 85 ARG A C 1
ATOM 692 O O . ARG A 1 85 ? -40.002 4.809 49.838 1.00 74.50 85 ARG A O 1
ATOM 699 N N . ALA A 1 86 ? -39.029 2.956 49.024 1.00 73.25 86 ALA A N 1
ATOM 700 C CA . ALA A 1 86 ? -38.690 2.399 50.337 1.00 73.25 86 ALA A CA 1
ATOM 701 C C . ALA A 1 86 ? -37.673 3.274 51.100 1.00 73.25 86 ALA A C 1
ATOM 703 O O . ALA A 1 86 ? -37.842 3.514 52.294 1.00 73.25 86 ALA A O 1
ATOM 704 N N . ALA A 1 87 ? -36.665 3.813 50.404 1.00 73.62 87 ALA A N 1
ATOM 705 C CA . ALA A 1 87 ? -35.662 4.687 51.017 1.00 73.62 87 ALA A CA 1
ATOM 706 C C . ALA A 1 87 ? -36.260 6.000 51.561 1.00 73.62 87 ALA A C 1
ATOM 708 O O . ALA A 1 87 ? -35.899 6.433 52.654 1.00 73.62 87 ALA A O 1
ATOM 709 N N . ALA A 1 88 ? -37.208 6.611 50.841 1.00 75.25 88 ALA A N 1
ATOM 710 C CA . ALA A 1 88 ? -37.861 7.844 51.285 1.00 75.25 88 ALA A CA 1
ATOM 711 C C . ALA A 1 88 ? -38.681 7.643 52.573 1.00 75.25 88 ALA A C 1
ATOM 713 O O . ALA A 1 88 ? -38.621 8.472 53.478 1.00 75.25 88 ALA A O 1
ATOM 714 N N . VAL A 1 89 ? -39.396 6.518 52.692 1.00 82.44 89 VAL A N 1
ATOM 715 C CA . VAL A 1 89 ? -40.180 6.197 53.898 1.00 82.44 89 VAL A CA 1
ATOM 716 C C . VAL A 1 89 ? -39.268 5.956 55.106 1.00 82.44 89 VAL A C 1
ATOM 718 O O . VAL A 1 89 ? -39.568 6.433 56.199 1.00 82.44 89 VAL A O 1
ATOM 721 N N . ALA A 1 90 ? -38.126 5.287 54.915 1.00 83.69 90 ALA A N 1
ATOM 722 C CA . ALA A 1 90 ? -37.162 5.044 55.989 1.00 83.69 90 ALA A CA 1
ATOM 723 C C . ALA A 1 90 ? -36.547 6.342 56.547 1.00 83.69 90 ALA A C 1
ATOM 725 O O . ALA A 1 90 ? -36.393 6.471 57.760 1.00 83.69 90 ALA A O 1
ATOM 726 N N . LEU A 1 91 ? -36.245 7.325 55.687 1.00 85.06 91 LEU A N 1
ATOM 727 C CA . LEU A 1 91 ? -35.713 8.623 56.120 1.00 85.06 91 LEU A CA 1
ATOM 728 C C . LEU A 1 91 ? -36.732 9.432 56.932 1.00 85.06 91 LEU A C 1
ATOM 730 O O . LEU A 1 91 ? -36.368 10.020 57.948 1.00 85.06 91 LEU A O 1
ATOM 734 N N . ILE A 1 92 ? -38.006 9.424 56.526 1.00 83.31 92 ILE A N 1
ATOM 735 C CA . ILE A 1 92 ? -39.074 10.122 57.258 1.00 83.31 92 ILE A CA 1
ATOM 736 C C . ILE A 1 92 ? -39.299 9.471 58.630 1.00 83.31 92 ILE A C 1
ATOM 738 O O . ILE A 1 92 ? -39.385 10.174 59.636 1.00 83.31 92 ILE A O 1
ATOM 742 N N . ALA A 1 93 ? -39.330 8.135 58.697 1.00 84.19 93 ALA A N 1
ATOM 743 C CA . ALA A 1 93 ? -39.479 7.411 59.959 1.00 84.19 93 ALA A CA 1
ATOM 744 C C . ALA A 1 93 ? -38.282 7.628 60.905 1.00 84.19 93 ALA A C 1
ATOM 746 O O . ALA A 1 93 ? -38.472 7.838 62.103 1.00 84.19 93 ALA A O 1
ATOM 747 N N . GLY A 1 94 ? -37.055 7.633 60.370 1.00 84.94 94 GLY A N 1
ATOM 748 C CA . GLY A 1 94 ? -35.842 7.909 61.141 1.00 84.94 94 GLY A CA 1
ATOM 749 C C . GLY A 1 94 ? -35.807 9.330 61.708 1.00 84.94 94 GLY A C 1
ATOM 750 O O . GLY A 1 94 ? -35.511 9.507 62.888 1.00 84.94 94 GLY A O 1
ATOM 751 N N . ALA A 1 95 ? -36.171 10.336 60.906 1.00 83.62 95 ALA A N 1
ATOM 752 C CA . ALA A 1 95 ? -36.229 11.728 61.354 1.00 83.62 95 ALA A CA 1
ATOM 753 C C . ALA A 1 95 ? -37.284 11.936 62.454 1.00 83.62 95 ALA A C 1
ATOM 755 O O . ALA A 1 95 ? -36.985 12.562 63.470 1.00 83.62 95 ALA A O 1
ATOM 756 N N . ALA A 1 96 ? -38.476 11.347 62.297 1.00 83.12 96 ALA A N 1
ATOM 757 C CA . ALA A 1 96 ? -39.543 11.419 63.295 1.00 83.12 96 ALA A CA 1
ATOM 758 C C . ALA A 1 96 ? -39.143 10.760 64.631 1.00 83.12 96 ALA A C 1
ATOM 760 O O . ALA A 1 96 ? -39.384 11.319 65.706 1.00 83.12 96 ALA A O 1
ATOM 761 N N . GLY A 1 97 ? -38.479 9.599 64.572 1.00 84.94 97 GLY A N 1
ATOM 762 C CA . GLY A 1 97 ? -37.954 8.918 65.757 1.00 84.94 97 GLY A CA 1
ATOM 763 C C . GLY A 1 97 ? -36.885 9.735 66.487 1.00 84.94 97 GLY A C 1
ATOM 764 O O . GLY A 1 97 ? -36.903 9.811 67.715 1.00 84.94 97 GLY A O 1
ATOM 765 N N . LEU A 1 98 ? -35.996 10.404 65.744 1.00 82.94 98 LEU A N 1
ATOM 766 C CA . LEU A 1 98 ? -34.945 11.240 66.324 1.00 82.94 98 LEU A CA 1
ATOM 767 C C . LEU A 1 98 ? -35.526 12.485 67.013 1.00 82.94 98 LEU A C 1
ATOM 769 O O . LEU A 1 98 ? -35.139 12.794 68.138 1.00 82.94 98 LEU A O 1
ATOM 773 N N . THR A 1 99 ? -36.508 13.154 66.396 1.00 77.44 99 THR A N 1
ATOM 774 C CA . THR A 1 99 ? -37.189 14.305 67.015 1.00 77.44 99 THR A CA 1
ATOM 775 C C . THR A 1 99 ? -37.911 13.938 68.311 1.00 77.44 99 THR A C 1
ATOM 777 O O . THR A 1 99 ? -37.844 14.689 69.279 1.00 77.44 99 THR A O 1
ATOM 780 N N . TRP A 1 100 ? -38.535 12.758 68.380 1.00 82.75 100 TRP A N 1
ATOM 781 C CA . TRP A 1 100 ? -39.198 12.296 69.603 1.00 82.75 100 TRP A CA 1
ATOM 782 C C . TRP A 1 100 ? -38.210 12.013 70.746 1.00 82.75 100 TRP A C 1
ATOM 784 O O . TRP A 1 100 ? -38.536 12.232 71.913 1.00 82.75 100 TRP A O 1
ATOM 794 N N . LEU A 1 101 ? -36.991 11.567 70.424 1.00 77.81 101 LEU A N 1
ATOM 795 C CA . LEU A 1 101 ? -35.949 11.299 71.417 1.00 77.81 101 LEU A CA 1
ATOM 796 C C . LEU A 1 101 ? -35.411 12.593 72.054 1.00 77.81 101 LEU A C 1
ATOM 798 O O . LEU A 1 101 ? -35.191 12.630 73.263 1.00 77.81 101 LEU A O 1
ATOM 802 N N . PHE A 1 102 ? -35.247 13.657 71.262 1.00 74.19 102 PHE A N 1
ATOM 803 C CA . PHE A 1 102 ? -34.775 14.957 71.753 1.00 74.19 102 PHE A CA 1
ATOM 804 C C . PHE A 1 102 ? -35.840 15.718 72.551 1.00 74.19 102 PHE A C 1
ATOM 806 O O . PHE A 1 102 ? -35.516 16.317 73.571 1.00 74.19 102 PHE A O 1
ATOM 813 N N . SER A 1 103 ? -37.124 15.609 72.193 1.00 68.81 103 SER A N 1
ATOM 814 C CA . SER A 1 103 ? -38.210 16.223 72.976 1.00 68.81 103 SER A CA 1
ATOM 815 C C . SER A 1 103 ? -38.431 15.593 74.361 1.00 68.81 103 SER A C 1
ATOM 817 O O . SER A 1 103 ? -39.234 16.105 75.135 1.00 68.81 103 SER A O 1
ATOM 819 N N . ARG A 1 104 ? -37.735 14.499 74.710 1.00 66.25 104 ARG A N 1
ATOM 820 C CA . ARG A 1 104 ? -37.745 13.939 76.073 1.00 66.25 104 ARG A CA 1
ATOM 821 C C . ARG A 1 104 ? -36.708 14.557 77.018 1.00 66.25 104 ARG A C 1
ATOM 823 O O . ARG A 1 104 ? -36.743 14.225 78.199 1.00 66.25 104 ARG A O 1
ATOM 830 N N . GLN A 1 105 ? -35.799 15.415 76.545 1.00 63.75 105 GLN A N 1
ATOM 831 C CA . GLN A 1 105 ? -34.729 15.978 77.386 1.00 63.75 105 GLN A CA 1
ATOM 832 C C . GLN A 1 105 ? -35.070 17.319 78.060 1.00 63.75 105 GLN A C 1
ATOM 834 O O . GLN A 1 105 ? -34.321 17.750 78.932 1.00 63.75 105 GLN A O 1
ATOM 839 N N . ASP A 1 106 ? -36.225 17.926 77.777 1.00 54.97 106 ASP A N 1
ATOM 840 C CA . ASP A 1 106 ? -36.642 19.184 78.412 1.00 54.97 106 ASP A CA 1
ATOM 841 C C . ASP A 1 106 ? -37.437 18.961 79.712 1.00 54.97 106 ASP A C 1
ATOM 843 O O . ASP A 1 106 ? -38.589 19.373 79.826 1.00 54.97 106 ASP A O 1
ATOM 847 N N . ILE A 1 107 ? -36.841 18.321 80.725 1.00 55.34 107 ILE A N 1
ATOM 848 C CA . ILE A 1 107 ? -37.301 18.470 82.118 1.00 55.34 107 ILE A CA 1
ATOM 849 C C . ILE A 1 107 ? -36.092 18.622 83.043 1.00 55.34 107 ILE A C 1
ATOM 851 O O . ILE A 1 107 ? -35.515 17.651 83.524 1.00 55.34 107 ILE A O 1
ATOM 855 N N . GLY A 1 108 ? -35.788 19.884 83.350 1.00 53.94 108 GLY A N 1
ATOM 856 C CA . GLY A 1 108 ? -35.266 20.282 84.654 1.00 53.94 108 GLY A CA 1
ATOM 857 C C . GLY A 1 108 ? -33.757 20.466 84.753 1.00 53.94 108 GLY A C 1
ATOM 858 O O . GLY A 1 108 ? -33.047 19.588 85.227 1.00 53.94 108 GLY A O 1
ATOM 859 N N . SER A 1 109 ? -33.277 21.671 84.450 1.00 52.56 109 SER A N 1
ATOM 860 C CA . SER A 1 109 ? -32.085 22.239 85.097 1.00 52.56 109 SER A CA 1
ATOM 861 C C . SER A 1 109 ? -32.159 23.766 85.059 1.00 52.56 109 SER A C 1
ATOM 863 O O . SER A 1 109 ? -31.552 24.420 84.218 1.00 52.56 109 SER A O 1
ATOM 865 N N . ALA A 1 110 ? -32.948 24.338 85.968 1.00 48.38 110 ALA A N 1
ATOM 866 C CA . ALA A 1 110 ? -32.836 25.746 86.318 1.00 48.38 110 ALA A CA 1
ATOM 867 C C . ALA A 1 110 ? -31.606 25.927 87.221 1.00 48.38 110 ALA A C 1
ATOM 869 O O . ALA A 1 110 ? -31.557 25.366 88.314 1.00 48.38 110 ALA A O 1
ATOM 870 N N . LEU A 1 111 ? -30.637 26.726 86.781 1.00 51.19 111 LEU A N 1
ATOM 871 C CA . LEU A 1 111 ? -29.588 27.285 87.632 1.00 51.19 111 LEU A CA 1
ATOM 872 C C . LEU A 1 111 ? -29.595 28.808 87.448 1.00 51.19 111 LEU A C 1
ATOM 874 O O . LEU A 1 111 ? -29.384 29.281 86.329 1.00 51.19 111 LEU A O 1
ATOM 878 N N . PRO A 1 112 ? -29.869 29.586 88.510 1.00 55.22 112 PRO A N 1
ATOM 879 C CA . PRO A 1 112 ? -29.785 31.032 88.470 1.00 55.22 112 PRO A CA 1
ATOM 880 C C . PRO A 1 112 ? -28.381 31.493 88.879 1.00 55.22 112 PRO A C 1
ATOM 882 O O . PRO A 1 112 ? -27.857 31.088 89.911 1.00 55.22 112 PRO A O 1
ATOM 885 N N . GLY A 1 113 ? -27.831 32.425 88.103 1.00 53.19 113 GLY A N 1
ATOM 886 C CA . GLY A 1 113 ? -26.830 33.374 88.581 1.00 53.19 113 GLY A CA 1
ATOM 887 C C . GLY A 1 113 ? -25.368 32.979 88.383 1.00 53.19 113 GLY A C 1
ATOM 888 O O . GLY A 1 113 ? -24.794 32.258 89.184 1.00 53.19 113 GLY A O 1
ATOM 889 N N . SER A 1 114 ? -24.720 33.606 87.402 1.00 45.00 114 SER A N 1
ATOM 890 C CA . SER A 1 114 ? -23.392 34.197 87.603 1.00 45.00 114 SER A CA 1
ATOM 891 C C . SER A 1 114 ? -23.075 35.162 86.462 1.00 45.00 114 SER A C 1
ATOM 893 O O . SER A 1 114 ? -23.397 34.918 85.305 1.00 45.00 114 SER A O 1
ATOM 895 N N . THR A 1 115 ? -22.493 36.281 86.854 1.00 52.06 115 THR A N 1
ATOM 896 C CA . THR A 1 115 ? -22.383 37.593 86.212 1.00 52.06 115 THR A CA 1
ATOM 897 C C . THR A 1 115 ? -21.471 37.694 84.977 1.00 52.06 115 THR A C 1
ATOM 899 O O . THR A 1 115 ? -20.624 36.830 84.761 1.00 52.06 115 THR A O 1
ATOM 902 N N . PRO A 1 116 ? -21.589 38.796 84.204 1.00 67.06 116 PRO A N 1
ATOM 903 C CA . PRO A 1 116 ? -20.783 39.082 83.015 1.00 67.06 116 PRO A CA 1
ATOM 904 C C . PRO A 1 116 ? -19.460 39.780 83.367 1.00 67.06 116 PRO A C 1
ATOM 906 O O . PRO A 1 116 ? -19.479 40.741 84.131 1.00 67.06 116 PRO A O 1
ATOM 909 N N . VAL A 1 117 ? -18.328 39.376 82.773 1.00 47.12 117 VAL A N 1
ATOM 910 C CA . VAL A 1 117 ? -17.072 40.151 82.839 1.00 47.12 117 VAL A CA 1
ATOM 911 C C . VAL A 1 117 ? -16.236 40.020 81.551 1.00 47.12 117 VAL A C 1
ATOM 913 O O . VAL A 1 117 ? -15.790 38.939 81.189 1.00 47.12 117 VAL A O 1
ATOM 916 N N . ALA A 1 118 ? -16.052 41.189 80.925 1.00 40.41 118 ALA A N 1
ATOM 917 C CA . ALA A 1 118 ? -14.895 41.748 80.208 1.00 40.41 118 ALA A CA 1
ATOM 918 C C . ALA A 1 118 ? -14.183 40.987 79.064 1.00 40.41 118 ALA A C 1
ATOM 920 O O . ALA A 1 118 ? -13.472 40.010 79.260 1.00 40.41 118 ALA A O 1
ATOM 921 N N . LEU A 1 119 ? -14.291 41.591 77.869 1.00 53.06 119 LEU A N 1
ATOM 922 C CA . LEU A 1 119 ? -13.211 42.306 77.159 1.00 53.06 119 LEU A CA 1
ATOM 923 C C . LEU A 1 119 ? -11.774 41.806 77.414 1.00 53.06 119 LEU A C 1
ATOM 925 O O . LEU A 1 119 ? -11.320 41.930 78.541 1.00 53.06 119 LEU A O 1
ATOM 929 N N . VAL A 1 120 ? -11.029 41.427 76.361 1.00 47.91 120 VAL A N 1
ATOM 930 C CA . VAL A 1 120 ? -9.612 41.821 76.140 1.00 47.91 120 VAL A CA 1
ATOM 931 C C . VAL A 1 120 ? -9.103 41.347 74.761 1.00 47.91 120 VAL A C 1
ATOM 933 O O . VAL A 1 120 ? -9.019 40.162 74.463 1.00 47.91 120 VAL A O 1
ATOM 936 N N . HIS A 1 121 ? -8.817 42.351 73.930 1.00 42.41 121 HIS A N 1
ATOM 937 C CA . HIS A 1 121 ? -7.706 42.547 72.991 1.00 42.41 121 HIS A CA 1
ATOM 938 C C . HIS A 1 121 ? -7.004 41.373 72.279 1.00 42.41 121 HIS A C 1
ATOM 940 O O . HIS A 1 121 ? -6.300 40.554 72.861 1.00 42.41 121 HIS A O 1
ATOM 946 N N . GLN A 1 122 ? -7.042 41.496 70.952 1.00 52.59 122 GLN A N 1
ATOM 947 C CA . GLN A 1 122 ? -5.991 41.135 69.998 1.00 52.59 122 GLN A CA 1
ATOM 948 C C . GLN A 1 122 ? -4.685 41.904 70.301 1.00 52.59 122 GLN A C 1
ATOM 950 O O . GLN A 1 122 ? -4.751 43.064 70.717 1.00 52.59 122 GLN A O 1
ATOM 955 N N . PRO A 1 123 ? -3.507 41.319 70.024 1.00 61.09 123 PRO A N 1
ATOM 956 C CA . PRO A 1 123 ? -2.527 42.100 69.273 1.00 61.09 123 PRO A CA 1
ATOM 957 C C . PRO A 1 123 ? -1.815 41.332 68.148 1.00 61.09 123 PRO A C 1
ATOM 959 O O . PRO A 1 123 ? -1.780 40.107 68.072 1.00 61.09 123 PRO A O 1
ATOM 962 N N . VAL A 1 124 ? -1.284 42.167 67.263 1.00 47.78 124 VAL A N 1
ATOM 963 C CA . VAL A 1 124 ? -0.573 41.964 66.001 1.00 47.78 124 VAL A CA 1
ATOM 964 C C . VAL A 1 124 ? 0.947 41.845 66.238 1.00 47.78 124 VAL A C 1
ATOM 966 O O . VAL A 1 124 ? 1.437 42.410 67.211 1.00 47.78 124 VAL A O 1
ATOM 969 N N . ALA A 1 125 ? 1.657 41.240 65.264 1.00 46.72 125 ALA A N 1
ATOM 970 C CA . ALA A 1 125 ? 3.078 41.459 64.897 1.00 46.72 125 ALA A CA 1
ATOM 971 C C . ALA A 1 125 ? 4.171 40.862 65.830 1.00 46.72 125 ALA A C 1
ATOM 973 O O . ALA A 1 125 ? 3.952 40.749 67.023 1.00 46.72 125 ALA A O 1
ATOM 974 N N . VAL A 1 126 ? 5.395 40.470 65.428 1.00 46.91 126 VAL A N 1
ATOM 975 C CA . VAL A 1 126 ? 6.193 40.491 64.178 1.00 46.91 126 VAL A CA 1
ATOM 976 C C . VAL A 1 126 ? 7.552 39.792 64.485 1.00 46.91 126 VAL A C 1
ATOM 978 O O . VAL A 1 126 ? 7.996 39.812 65.627 1.00 46.91 126 VAL A O 1
ATOM 981 N N . ASP A 1 127 ? 8.181 39.217 63.451 1.00 41.34 127 ASP A N 1
ATOM 982 C CA . ASP A 1 127 ? 9.626 38.996 63.198 1.00 41.34 127 ASP A CA 1
ATOM 983 C C . ASP A 1 127 ? 10.568 38.008 63.942 1.00 41.34 127 ASP A C 1
ATOM 985 O O . ASP A 1 127 ? 10.798 38.049 65.144 1.00 41.34 127 ASP A O 1
ATOM 989 N N . THR A 1 128 ? 11.269 37.258 63.069 1.00 40.69 128 THR A N 1
ATOM 990 C CA . THR A 1 128 ? 12.737 37.086 62.945 1.00 40.69 128 THR A CA 1
ATOM 991 C C . THR A 1 128 ? 13.517 36.257 63.970 1.00 40.69 128 THR A C 1
ATOM 993 O O . THR A 1 128 ? 13.728 36.669 65.100 1.00 40.69 128 THR A O 1
ATOM 996 N N . THR A 1 129 ? 14.123 35.158 63.488 1.00 42.03 129 THR A N 1
ATOM 997 C CA . THR A 1 129 ? 15.552 34.822 63.713 1.00 42.03 129 THR A CA 1
ATOM 998 C C . THR A 1 129 ? 16.066 33.736 62.740 1.00 42.03 129 THR A C 1
ATOM 1000 O O . THR A 1 129 ? 15.782 32.549 62.862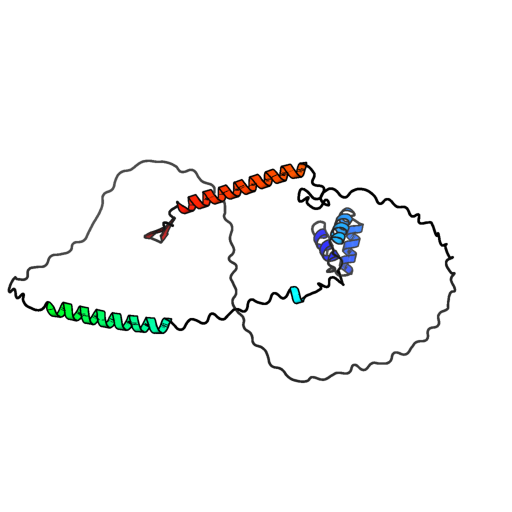 1.00 42.03 129 THR A O 1
ATOM 1003 N N . THR A 1 130 ? 16.871 34.179 61.769 1.00 46.22 130 THR A N 1
ATOM 1004 C CA . THR A 1 130 ? 18.085 33.539 61.182 1.00 46.22 130 THR A CA 1
ATOM 1005 C C . THR A 1 130 ? 19.166 33.406 62.300 1.00 46.22 130 THR A C 1
ATOM 1007 O O . THR A 1 130 ? 18.960 34.087 63.308 1.00 46.22 130 THR A O 1
ATOM 1010 N N . PRO A 1 131 ? 20.327 32.683 62.227 1.00 56.16 131 PRO A N 1
ATOM 1011 C CA . PRO A 1 131 ? 21.051 32.062 61.095 1.00 56.16 131 PRO A CA 1
ATOM 1012 C C . PRO A 1 131 ? 21.687 30.657 61.342 1.00 56.16 131 PRO A C 1
ATOM 1014 O O . PRO A 1 131 ? 21.858 30.213 62.472 1.00 56.16 131 PRO A O 1
ATOM 1017 N N . GLY A 1 132 ? 22.158 29.993 60.272 1.00 43.00 132 GLY A N 1
ATOM 1018 C CA . GLY A 1 132 ? 23.093 28.856 60.381 1.00 43.00 132 GLY A CA 1
ATOM 1019 C C . GLY A 1 132 ? 23.326 28.063 59.086 1.00 43.00 132 GLY A C 1
ATOM 1020 O O . GLY A 1 132 ? 22.700 27.033 58.872 1.00 43.00 132 GLY A O 1
ATOM 1021 N N . ALA A 1 133 ? 24.235 28.540 58.230 1.00 57.25 133 ALA A N 1
ATOM 1022 C CA . ALA A 1 133 ? 24.864 27.776 57.135 1.00 57.25 133 ALA A CA 1
ATOM 1023 C C . ALA A 1 133 ? 26.080 26.963 57.675 1.00 57.25 133 ALA A C 1
ATOM 1025 O O . ALA A 1 133 ? 26.386 27.135 58.857 1.00 57.25 133 ALA A O 1
ATOM 1026 N N . PRO A 1 134 ? 26.872 26.191 56.883 1.00 63.03 134 PRO A N 1
ATOM 1027 C CA . PRO A 1 134 ? 26.742 25.770 55.477 1.00 63.03 134 PRO A CA 1
ATOM 1028 C C . PRO A 1 134 ? 27.014 24.255 55.240 1.00 63.03 134 PRO A C 1
ATOM 1030 O O . PRO A 1 134 ? 27.693 23.603 56.026 1.00 63.03 134 PRO A O 1
ATOM 1033 N N . ALA A 1 135 ? 26.606 23.709 54.089 1.00 48.78 135 ALA A N 1
ATOM 1034 C CA . ALA A 1 135 ? 27.354 22.626 53.432 1.00 48.78 135 ALA A CA 1
ATOM 1035 C C . ALA A 1 135 ? 27.022 22.545 51.934 1.00 48.78 135 ALA A C 1
ATOM 1037 O O . ALA A 1 135 ? 25.948 22.123 51.514 1.00 48.78 135 ALA A O 1
ATOM 1038 N N . THR A 1 136 ? 28.003 22.973 51.152 1.00 50.28 136 THR A N 1
ATOM 1039 C CA . THR A 1 136 ? 28.227 22.743 49.727 1.00 50.28 136 THR A CA 1
ATOM 1040 C C . THR A 1 136 ? 28.125 21.262 49.353 1.00 50.28 136 THR A C 1
ATOM 1042 O O . THR A 1 136 ? 28.863 20.467 49.918 1.00 50.28 136 THR A O 1
ATOM 1045 N N . VAL A 1 137 ? 27.336 20.910 48.331 1.00 53.25 137 VAL A N 1
ATOM 1046 C CA . VAL A 1 137 ? 27.737 19.910 47.320 1.00 53.25 137 VAL A CA 1
ATOM 1047 C C . VAL A 1 137 ? 27.022 20.156 45.987 1.00 53.25 137 VAL A C 1
ATOM 1049 O O . VAL A 1 137 ? 25.801 20.221 45.884 1.00 53.25 137 VAL A O 1
ATOM 1052 N N . THR A 1 138 ? 27.861 20.299 44.971 1.00 55.53 138 THR A N 1
ATOM 1053 C CA . THR A 1 138 ? 27.642 20.387 43.527 1.00 55.53 138 THR A CA 1
ATOM 1054 C C . THR A 1 138 ? 26.716 19.300 42.965 1.00 55.53 138 THR A C 1
ATOM 1056 O O . THR A 1 138 ? 26.918 18.129 43.285 1.00 55.53 138 THR A O 1
ATOM 1059 N N . PRO A 1 139 ? 25.814 19.628 42.018 1.00 63.22 139 PRO A N 1
ATOM 1060 C CA . PRO A 1 139 ? 25.352 18.638 41.052 1.00 63.22 139 PRO A CA 1
ATOM 1061 C C . PRO A 1 139 ? 25.816 18.932 39.616 1.00 63.22 139 PRO A C 1
ATOM 1063 O O . PRO A 1 139 ? 25.638 20.012 39.057 1.00 63.22 139 PRO A O 1
ATOM 1066 N N . THR A 1 140 ? 26.403 17.888 39.044 1.00 60.84 140 THR A N 1
ATOM 1067 C CA . THR A 1 140 ? 26.767 17.619 37.650 1.00 60.84 140 THR A CA 1
ATOM 1068 C C . THR A 1 140 ? 25.672 17.993 36.633 1.00 60.84 140 THR A C 1
ATOM 1070 O O . THR A 1 140 ? 24.503 17.675 36.864 1.00 60.84 140 THR A O 1
ATOM 1073 N N . PRO A 1 141 ? 26.008 18.576 35.462 1.00 65.12 141 PRO A N 1
ATOM 1074 C CA . PRO A 1 141 ? 25.028 18.819 34.408 1.00 65.12 141 PRO A CA 1
ATOM 1075 C C . PRO A 1 141 ? 24.615 17.498 33.742 1.00 65.12 141 PRO A C 1
ATOM 1077 O O . PRO A 1 141 ? 25.396 16.863 33.035 1.00 65.12 141 PRO A O 1
ATOM 1080 N N . THR A 1 142 ? 23.367 17.081 33.966 1.00 61.41 142 THR A N 1
ATOM 1081 C CA . THR A 1 142 ? 22.743 15.993 33.205 1.00 61.41 142 THR A CA 1
ATOM 1082 C C . THR A 1 142 ? 22.133 16.558 31.928 1.00 61.41 142 THR A C 1
ATOM 1084 O O . THR A 1 142 ? 21.213 17.371 31.953 1.00 61.41 142 THR A O 1
ATOM 1087 N N . VAL A 1 143 ? 22.713 16.096 30.827 1.00 55.19 143 VAL A N 1
ATOM 1088 C CA . VAL A 1 143 ? 22.328 16.196 29.419 1.00 55.19 143 VAL A CA 1
ATOM 1089 C C . VAL A 1 143 ? 20.817 16.352 29.189 1.00 55.19 143 VAL A C 1
ATOM 1091 O O . VAL A 1 143 ? 20.021 15.469 29.508 1.00 55.19 143 VAL A O 1
ATOM 1094 N N . MET A 1 144 ? 20.441 17.460 28.542 1.00 40.56 144 MET A N 1
ATOM 1095 C CA . MET A 1 144 ? 19.155 17.613 27.866 1.00 40.56 144 MET A CA 1
ATOM 1096 C C . MET A 1 144 ? 19.122 16.702 26.635 1.00 40.56 144 MET A C 1
ATOM 1098 O O . MET A 1 144 ? 19.844 16.941 25.671 1.00 40.56 144 MET A O 1
ATOM 1102 N N . ILE A 1 145 ? 18.246 15.696 26.634 1.00 56.16 145 ILE A N 1
ATOM 1103 C CA . ILE A 1 145 ? 17.746 15.103 25.390 1.00 56.16 145 ILE A CA 1
ATOM 1104 C C . ILE A 1 145 ? 16.338 15.646 25.173 1.00 56.16 145 ILE A C 1
ATOM 1106 O O . ILE A 1 145 ? 15.426 15.427 25.973 1.00 56.16 145 ILE A O 1
ATOM 1110 N N . ALA A 1 146 ? 16.211 16.402 24.087 1.00 40.75 146 ALA A N 1
ATOM 1111 C CA . ALA A 1 146 ? 14.982 16.962 23.566 1.00 40.75 146 ALA A CA 1
ATOM 1112 C C . ALA A 1 146 ? 13.915 15.873 23.373 1.00 40.75 146 ALA A C 1
ATOM 1114 O O . ALA A 1 146 ? 14.141 14.872 22.696 1.00 40.75 146 ALA A O 1
ATOM 1115 N N . ARG A 1 147 ? 12.732 16.086 23.955 1.00 43.44 147 ARG A N 1
ATOM 1116 C CA . ARG A 1 147 ? 11.505 15.375 23.584 1.00 43.44 147 ARG A CA 1
ATOM 1117 C C . ARG A 1 147 ? 10.736 16.253 22.605 1.00 43.44 147 ARG A C 1
ATOM 1119 O O . ARG A 1 147 ? 10.133 17.243 23.006 1.00 43.44 147 ARG A O 1
ATOM 1126 N N . SER A 1 148 ? 10.787 15.897 21.330 1.00 47.28 148 SER A N 1
ATOM 1127 C CA . SER A 1 148 ? 9.963 16.464 20.270 1.00 47.28 148 SER A CA 1
ATOM 1128 C C . SER A 1 148 ? 8.546 15.875 20.321 1.00 47.28 148 SER A C 1
ATOM 1130 O O . SER A 1 148 ? 8.343 14.677 20.170 1.00 47.28 148 SER A O 1
ATOM 1132 N N . ASN A 1 149 ? 7.587 16.767 20.577 1.00 50.88 149 ASN A N 1
ATOM 1133 C CA . ASN A 1 149 ? 6.217 16.847 20.060 1.00 50.88 149 ASN A CA 1
ATOM 1134 C C . ASN A 1 149 ? 5.449 15.550 19.744 1.00 50.88 149 ASN A C 1
ATOM 1136 O O . ASN A 1 149 ? 5.503 15.023 18.636 1.00 50.88 149 ASN A O 1
ATOM 1140 N N . THR A 1 150 ? 4.560 15.172 20.665 1.00 40.22 150 THR A N 1
ATOM 1141 C CA . THR A 1 150 ? 3.349 14.401 20.357 1.00 40.22 150 THR A CA 1
ATOM 1142 C C . THR A 1 150 ? 2.273 15.371 19.866 1.00 40.22 150 THR A C 1
ATOM 1144 O O . THR A 1 150 ? 1.720 16.136 20.655 1.00 40.22 150 THR A O 1
ATOM 1147 N N . GLN A 1 151 ? 1.981 15.365 18.565 1.00 53.56 151 GLN A N 1
ATOM 1148 C CA . GLN A 1 151 ? 0.832 16.078 18.011 1.00 53.56 151 GLN A CA 1
ATOM 1149 C C . GLN A 1 151 ? -0.462 15.352 18.400 1.00 53.56 151 GLN A C 1
ATOM 1151 O O . GLN A 1 151 ? -0.688 14.191 18.065 1.00 53.56 151 GLN A O 1
ATOM 1156 N N . THR A 1 152 ? -1.313 16.060 19.132 1.00 36.28 152 THR A N 1
ATOM 1157 C CA . THR A 1 152 ? -2.722 15.745 19.357 1.00 36.28 152 THR A CA 1
ATOM 1158 C C . THR A 1 152 ? -3.495 15.870 18.046 1.00 36.28 152 THR A C 1
ATOM 1160 O O . THR A 1 152 ? -3.715 16.982 17.571 1.00 36.28 152 THR A O 1
ATOM 1163 N N . MET A 1 153 ? -3.946 14.746 17.488 1.00 48.97 153 MET A N 1
ATOM 1164 C CA . MET A 1 153 ? -5.020 14.732 16.493 1.00 48.97 153 MET A CA 1
ATOM 1165 C C . MET A 1 153 ? -6.322 15.149 17.184 1.00 48.97 153 MET A C 1
ATOM 1167 O O . MET A 1 153 ? -6.886 14.418 18.000 1.00 48.97 153 MET A O 1
ATOM 1171 N N . THR A 1 154 ? -6.774 16.361 16.889 1.00 44.31 154 THR A N 1
ATOM 1172 C CA . THR A 1 154 ? -8.092 16.868 17.253 1.00 44.31 154 THR A CA 1
ATOM 1173 C C . THR A 1 154 ? -9.160 16.132 16.448 1.00 44.31 154 THR A C 1
ATOM 1175 O O . THR A 1 154 ? -9.198 16.162 15.222 1.00 44.31 154 THR A O 1
ATOM 1178 N N . THR A 1 155 ? -10.055 15.459 17.165 1.00 38.78 155 THR A N 1
ATOM 1179 C CA . THR A 1 155 ? -11.283 14.864 16.635 1.00 38.78 155 THR A CA 1
ATOM 1180 C C . THR A 1 155 ? -12.239 15.980 16.206 1.00 38.78 155 THR A C 1
ATOM 1182 O O . THR A 1 155 ? -12.808 16.673 17.051 1.00 38.78 155 THR A O 1
ATOM 1185 N N . ALA A 1 156 ? -12.410 16.163 14.895 1.00 46.44 156 ALA A N 1
ATOM 1186 C CA . ALA A 1 156 ? -13.444 17.019 14.327 1.00 46.44 156 ALA A CA 1
ATOM 1187 C C . ALA A 1 156 ? -14.794 16.288 14.335 1.00 46.44 156 ALA A C 1
ATOM 1189 O O . ALA A 1 156 ? -14.924 15.128 13.953 1.00 46.44 156 ALA A O 1
ATOM 1190 N N . LYS A 1 157 ? -15.789 17.003 14.846 1.00 46.91 157 LYS A N 1
ATOM 1191 C CA . LYS A 1 157 ? -17.119 16.556 15.240 1.00 46.91 157 LYS A CA 1
ATOM 1192 C C . LYS A 1 157 ? -18.120 16.930 14.142 1.00 46.91 157 LYS A C 1
ATOM 1194 O O . LYS A 1 157 ? -18.151 18.083 13.738 1.00 46.91 157 LYS A O 1
ATOM 1199 N N . ASN A 1 158 ? -18.939 15.956 13.744 1.00 46.41 158 ASN A N 1
ATOM 1200 C CA . ASN A 1 158 ? -20.276 16.040 13.137 1.00 46.41 158 ASN A CA 1
ATOM 1201 C C . ASN A 1 158 ? -20.614 17.208 12.191 1.00 46.41 158 ASN A C 1
ATOM 1203 O O . ASN A 1 158 ? -20.926 18.311 12.636 1.00 46.41 158 ASN A O 1
ATOM 1207 N N . GLY A 1 159 ? -20.802 16.868 10.914 1.00 41.12 159 GLY A N 1
ATOM 1208 C CA . GLY A 1 159 ? -21.698 17.567 9.993 1.00 41.12 159 GLY A CA 1
ATOM 1209 C C . GLY A 1 159 ? -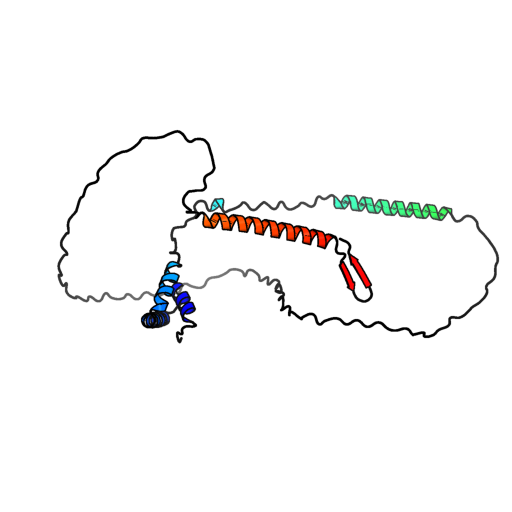22.811 16.625 9.535 1.00 41.12 159 GLY A C 1
ATOM 1210 O O . GLY A 1 159 ? -22.621 15.833 8.621 1.00 41.12 159 GLY A O 1
ATOM 1211 N N . VAL A 1 160 ? -23.960 16.697 10.206 1.00 49.78 160 VAL A N 1
ATOM 1212 C CA . VAL A 1 160 ? -25.239 16.142 9.746 1.00 49.78 160 VAL A CA 1
ATOM 1213 C C . VAL A 1 160 ? -25.751 17.060 8.637 1.00 49.78 160 VAL A C 1
ATOM 1215 O O . VAL A 1 160 ? -26.035 18.222 8.916 1.00 49.78 160 VAL A O 1
ATOM 1218 N N . VAL A 1 161 ? -25.901 16.559 7.409 1.00 53.09 161 VAL A N 1
ATOM 1219 C CA . VAL A 1 161 ? -26.722 17.212 6.377 1.00 53.09 161 VAL A CA 1
ATOM 1220 C C . VAL A 1 161 ? -27.665 16.180 5.758 1.00 53.09 161 VAL A C 1
ATOM 1222 O O . VAL A 1 161 ? -27.314 15.026 5.539 1.00 53.09 161 VAL A O 1
ATOM 1225 N N . GLN A 1 162 ? -28.902 16.639 5.611 1.00 56.47 162 GLN A N 1
ATOM 1226 C CA . GLN A 1 162 ? -30.160 15.940 5.371 1.00 56.47 162 GLN A CA 1
ATOM 1227 C C . GLN A 1 162 ? -30.292 15.284 3.984 1.00 56.47 162 GLN A C 1
ATOM 1229 O O . GLN A 1 162 ? -29.613 15.693 3.043 1.00 56.47 162 GLN A O 1
ATOM 1234 N N . PRO A 1 163 ? -31.239 14.336 3.829 1.00 57.78 163 PRO A N 1
ATOM 1235 C CA . PRO A 1 163 ? -31.636 13.799 2.533 1.00 57.78 163 PRO A CA 1
ATOM 1236 C C . PRO A 1 163 ? -32.553 14.791 1.800 1.00 57.78 163 PRO A C 1
ATOM 1238 O O . PRO A 1 163 ? -33.597 15.184 2.323 1.00 57.78 163 PRO A O 1
ATOM 1241 N N . ALA A 1 164 ? -32.175 15.187 0.583 1.00 53.22 164 ALA A N 1
ATOM 1242 C CA . ALA A 1 164 ? -33.017 15.993 -0.290 1.00 53.22 164 ALA A CA 1
ATOM 1243 C C . ALA A 1 164 ? -33.896 15.101 -1.183 1.00 53.22 164 ALA A C 1
ATOM 1245 O O . ALA A 1 164 ? -33.423 14.313 -1.997 1.00 53.22 164 ALA A O 1
ATOM 1246 N N . THR A 1 165 ? -35.189 15.267 -0.943 1.00 51.97 165 THR A N 1
ATOM 1247 C CA . THR A 1 165 ? -36.397 15.031 -1.735 1.00 51.97 165 THR A CA 1
ATOM 1248 C C . THR A 1 165 ? -36.241 14.895 -3.258 1.00 51.97 165 THR A C 1
ATOM 1250 O O . THR A 1 165 ? -35.516 15.633 -3.916 1.00 51.97 165 THR A O 1
ATOM 1253 N N . ALA A 1 166 ? -37.038 13.969 -3.793 1.00 47.38 166 ALA A N 1
ATOM 1254 C CA . ALA A 1 166 ? -37.245 13.636 -5.196 1.00 47.38 166 ALA A CA 1
ATOM 1255 C C . ALA A 1 166 ? -38.047 14.672 -6.025 1.00 47.38 166 ALA A C 1
ATOM 1257 O O . ALA A 1 166 ? -38.782 15.483 -5.463 1.00 47.38 166 ALA A O 1
ATOM 1258 N N . LEU A 1 167 ? -38.006 14.441 -7.356 1.00 47.06 167 LEU A N 1
ATOM 1259 C CA . LEU A 1 167 ? -38.881 14.886 -8.474 1.00 47.06 167 LEU A CA 1
ATOM 1260 C C . LEU A 1 167 ? -38.488 16.198 -9.193 1.00 47.06 167 LEU A C 1
ATOM 1262 O O . LEU A 1 167 ? -37.938 17.084 -8.549 1.00 47.06 167 LEU A O 1
ATOM 1266 N N . PRO A 1 168 ? -38.897 16.429 -10.468 1.00 51.62 168 PRO A N 1
ATOM 1267 C CA . PRO A 1 168 ? -39.257 15.521 -11.576 1.00 51.62 168 PRO A CA 1
ATOM 1268 C C . PRO A 1 168 ? -38.582 15.884 -12.937 1.00 51.62 168 PRO A C 1
ATOM 1270 O O . PRO A 1 168 ? -38.104 16.990 -13.139 1.00 51.62 168 PRO A O 1
ATOM 1273 N N . GLY A 1 169 ? -38.610 14.941 -13.889 1.00 46.78 169 GLY A N 1
ATOM 1274 C CA . GLY A 1 169 ? -38.611 15.116 -15.358 1.00 46.78 169 GLY A CA 1
ATOM 1275 C C . GLY A 1 169 ? -37.796 16.233 -16.038 1.00 46.78 169 GLY A C 1
ATOM 1276 O O . GLY A 1 169 ? -38.234 17.376 -16.098 1.00 46.78 169 GLY A O 1
ATOM 1277 N N . ALA A 1 170 ? -36.732 15.853 -16.757 1.00 44.56 170 ALA A N 1
ATOM 1278 C CA . ALA A 1 170 ? -36.158 16.661 -17.837 1.00 44.56 170 ALA A CA 1
ATOM 1279 C C . ALA A 1 170 ? -35.690 15.776 -19.009 1.00 44.56 170 ALA A C 1
ATOM 1281 O O . ALA A 1 170 ? -34.627 15.172 -18.993 1.00 44.56 170 ALA A O 1
ATOM 1282 N N . GLN A 1 171 ? -36.598 15.665 -19.978 1.00 49.22 171 GLN A N 1
ATOM 1283 C CA . GLN A 1 171 ? -36.419 15.590 -21.430 1.00 49.22 171 GLN A CA 1
ATOM 1284 C C . GLN A 1 171 ? -35.168 14.910 -22.017 1.00 49.22 171 GLN A C 1
ATOM 1286 O O . GLN A 1 171 ? -34.059 15.433 -22.041 1.00 49.22 171 GLN A O 1
ATOM 1291 N N . VAL A 1 172 ? -35.463 13.776 -22.650 1.00 53.12 172 VAL A N 1
ATOM 1292 C CA . VAL A 1 172 ? -34.718 13.120 -23.724 1.00 53.12 172 VAL A CA 1
ATOM 1293 C C . VAL A 1 172 ? -34.467 14.106 -24.873 1.00 53.12 172 VAL A C 1
ATOM 1295 O O . VAL A 1 172 ? -35.388 14.436 -25.620 1.00 53.12 172 VAL A O 1
ATOM 1298 N N . ALA A 1 173 ? -33.217 14.529 -25.055 1.00 51.38 173 ALA A N 1
ATOM 1299 C CA . ALA A 1 173 ? -32.744 15.088 -26.316 1.00 51.38 173 ALA A CA 1
ATOM 1300 C C . ALA A 1 173 ? -32.214 13.937 -27.184 1.00 51.38 173 ALA A C 1
ATOM 1302 O O . ALA A 1 173 ? -31.182 13.331 -26.899 1.00 51.38 173 ALA A O 1
ATOM 1303 N N . ARG A 1 174 ? -32.982 13.607 -28.227 1.00 44.69 174 ARG A N 1
ATOM 1304 C CA . ARG A 1 174 ? -32.574 12.739 -29.333 1.00 44.69 174 ARG A CA 1
ATOM 1305 C C . ARG A 1 174 ? -31.342 13.347 -30.006 1.00 44.69 174 ARG A C 1
ATOM 1307 O O . ARG A 1 174 ? -31.449 14.420 -30.590 1.00 44.69 174 ARG A O 1
ATOM 1314 N N . HIS A 1 175 ? -30.216 12.641 -29.982 1.00 53.53 175 HIS A N 1
ATOM 1315 C CA . HIS A 1 175 ? -29.184 12.849 -30.989 1.00 53.53 175 HIS A CA 1
ATOM 1316 C C . HIS A 1 175 ? -29.617 12.134 -32.269 1.00 53.53 175 HIS A C 1
ATOM 1318 O O . HIS A 1 175 ? -29.732 10.910 -32.330 1.00 53.53 175 HIS A O 1
ATOM 1324 N N . GLU A 1 176 ? -29.938 12.956 -33.257 1.00 48.31 176 GLU A N 1
ATOM 1325 C CA . GLU A 1 176 ? -30.194 12.610 -34.644 1.00 48.31 176 GLU A CA 1
ATOM 1326 C C . GLU A 1 176 ? -28.925 11.964 -35.221 1.00 48.31 176 GLU A C 1
ATOM 1328 O O . GLU A 1 176 ? -27.856 12.571 -35.253 1.00 48.31 176 GLU A O 1
ATOM 1333 N N . SER A 1 177 ? -29.024 10.688 -35.591 1.00 51.56 177 SER A N 1
ATOM 1334 C CA . SER A 1 177 ? -27.972 9.966 -36.299 1.00 51.56 177 SER A CA 1
ATOM 1335 C C . SER A 1 177 ? -28.055 10.345 -37.771 1.00 51.56 177 SER A C 1
ATOM 1337 O O . SER A 1 177 ? -29.012 10.003 -38.463 1.00 51.56 177 SER A O 1
ATOM 1339 N N . THR A 1 178 ? -27.051 11.068 -38.252 1.00 55.47 178 THR A N 1
ATOM 1340 C CA . THR A 1 178 ? -26.810 11.234 -39.682 1.00 55.47 178 THR A CA 1
ATOM 1341 C C . THR A 1 178 ? -26.302 9.907 -40.267 1.00 55.47 178 THR A C 1
ATOM 1343 O O . THR A 1 178 ? -25.409 9.285 -39.686 1.00 55.47 178 THR A O 1
ATOM 1346 N N . PRO A 1 179 ? -26.854 9.437 -41.401 1.00 59.34 179 PRO A N 1
ATOM 1347 C CA . PRO A 1 179 ? -26.337 8.270 -42.099 1.00 59.34 179 PRO A CA 1
ATOM 1348 C C . PRO A 1 179 ? -25.054 8.656 -42.839 1.00 59.34 179 PRO A C 1
ATOM 1350 O O . PRO A 1 179 ? -25.051 9.582 -43.646 1.00 59.34 179 PRO A O 1
ATOM 1353 N N . VAL A 1 180 ? -23.961 7.952 -42.549 1.00 62.25 180 VAL A N 1
ATOM 1354 C CA . VAL A 1 180 ? -22.719 8.033 -43.323 1.00 62.25 180 VAL A CA 1
ATOM 1355 C C . VAL A 1 180 ? -22.817 7.027 -44.467 1.00 62.25 180 VAL A C 1
ATOM 1357 O O . VAL A 1 180 ? -22.974 5.828 -44.235 1.00 62.25 180 VAL A O 1
ATOM 1360 N N . ASP A 1 181 ? -22.748 7.538 -45.694 1.00 56.44 181 ASP A N 1
ATOM 1361 C CA . ASP A 1 181 ? -22.708 6.764 -46.932 1.00 56.44 181 ASP A CA 1
ATOM 1362 C C . ASP A 1 181 ? -21.507 5.795 -46.975 1.00 56.44 181 ASP A C 1
ATOM 1364 O O . ASP A 1 181 ? -20.392 6.169 -46.591 1.00 56.44 181 ASP A O 1
ATOM 1368 N N . PRO A 1 182 ? -21.672 4.567 -47.501 1.00 60.00 182 PRO A N 1
ATOM 1369 C CA . PRO A 1 182 ? -20.550 3.679 -47.765 1.00 60.00 182 PRO A CA 1
ATOM 1370 C C . PRO A 1 182 ? -19.808 4.133 -49.030 1.00 60.00 182 PRO A C 1
ATOM 1372 O O . PRO A 1 182 ? -20.246 3.896 -50.157 1.00 60.00 182 PRO A O 1
ATOM 1375 N N . ILE A 1 183 ? -18.643 4.756 -48.850 1.00 54.59 183 ILE A N 1
ATOM 1376 C CA . ILE A 1 183 ? -17.694 4.978 -49.943 1.00 54.59 183 ILE A CA 1
ATOM 1377 C C . ILE A 1 183 ? -17.104 3.624 -50.344 1.00 54.59 183 ILE A C 1
ATOM 1379 O O . ILE A 1 183 ? -16.261 3.045 -49.659 1.00 54.59 183 ILE A O 1
ATOM 1383 N N . ALA A 1 184 ? -17.570 3.135 -51.490 1.00 50.12 184 ALA A N 1
ATOM 1384 C CA . ALA A 1 184 ? -16.952 2.071 -52.256 1.00 50.12 184 ALA A CA 1
ATOM 1385 C C . ALA A 1 184 ? -15.560 2.523 -52.728 1.00 50.12 184 ALA A C 1
ATOM 1387 O O . ALA A 1 184 ? -15.426 3.331 -53.645 1.00 50.12 184 ALA A O 1
ATOM 1388 N N . GLY A 1 185 ? -14.521 1.988 -52.091 1.00 49.97 185 GLY A N 1
ATOM 1389 C CA . GLY A 1 185 ? -13.127 2.128 -52.498 1.00 49.97 185 GLY A CA 1
ATOM 1390 C C . GLY A 1 185 ? -12.519 0.759 -52.766 1.00 49.97 185 GLY A C 1
ATOM 1391 O O . GLY A 1 185 ? -11.966 0.135 -51.867 1.00 49.97 185 GLY A O 1
ATOM 1392 N N . ASN A 1 186 ? -12.639 0.296 -54.011 1.00 54.75 186 ASN A N 1
ATOM 1393 C CA . ASN A 1 186 ? -11.876 -0.826 -54.556 1.00 54.75 186 ASN A CA 1
ATOM 1394 C C . ASN A 1 186 ? -10.369 -0.553 -54.441 1.00 54.75 186 ASN A C 1
ATOM 1396 O O . ASN A 1 186 ? -9.881 0.383 -55.073 1.00 54.75 186 ASN A O 1
ATOM 1400 N N . LEU A 1 187 ? -9.626 -1.429 -53.760 1.00 56.22 187 LEU A N 1
ATOM 1401 C CA . LEU A 1 187 ? -8.190 -1.612 -53.987 1.00 56.22 187 LEU A CA 1
ATOM 1402 C C . LEU A 1 187 ? -7.832 -3.111 -54.009 1.00 56.22 187 LEU A C 1
ATOM 1404 O O . LEU A 1 187 ? -8.483 -3.912 -53.335 1.00 56.22 187 LEU A O 1
ATOM 1408 N N . PRO A 1 188 ? -6.860 -3.504 -54.854 1.00 59.41 188 PRO A N 1
ATOM 1409 C CA . PRO A 1 188 ? -6.740 -4.859 -55.373 1.00 59.41 188 PRO A CA 1
ATOM 1410 C C . PRO A 1 188 ? -6.118 -5.858 -54.396 1.00 59.41 188 PRO A C 1
ATOM 1412 O O . PRO A 1 188 ? -5.137 -5.590 -53.706 1.00 59.41 188 PRO A O 1
ATOM 1415 N N . VAL A 1 189 ? -6.685 -7.060 -54.455 1.00 45.56 189 VAL A N 1
ATOM 1416 C CA . VAL A 1 189 ? -6.187 -8.320 -53.906 1.00 45.56 189 VAL A CA 1
ATOM 1417 C C . VAL A 1 189 ? -4.787 -8.607 -54.458 1.00 45.56 189 VAL A C 1
ATOM 1419 O O . VAL A 1 189 ? -4.633 -8.969 -55.624 1.00 45.56 189 VAL A O 1
ATOM 1422 N N . ALA A 1 190 ? -3.767 -8.477 -53.611 1.00 49.88 190 ALA A N 1
ATOM 1423 C CA . ALA A 1 190 ? -2.468 -9.098 -53.826 1.00 49.88 190 ALA A CA 1
ATOM 1424 C C . ALA A 1 190 ? -2.495 -10.492 -53.184 1.00 49.88 190 ALA A C 1
ATOM 1426 O O . ALA A 1 190 ? -2.504 -10.644 -51.964 1.00 49.88 190 ALA A O 1
ATOM 1427 N N . VAL A 1 191 ? -2.565 -11.509 -54.041 1.00 52.53 191 VAL A N 1
ATOM 1428 C CA . VAL A 1 191 ? -2.385 -12.921 -53.702 1.00 52.53 191 VAL A CA 1
ATOM 1429 C C . VAL A 1 191 ? -0.935 -13.117 -53.255 1.00 52.53 191 VAL A C 1
ATOM 1431 O O . VAL A 1 191 ? -0.018 -12.976 -54.058 1.00 52.53 191 VAL A O 1
ATOM 1434 N N . GLY A 1 192 ? -0.742 -13.428 -51.974 1.00 46.12 192 GLY A N 1
ATOM 1435 C CA . GLY A 1 192 ? 0.549 -13.743 -51.368 1.00 46.12 192 GLY A CA 1
ATOM 1436 C C . GLY A 1 192 ? 0.443 -15.003 -50.516 1.00 46.12 192 GLY A C 1
ATOM 1437 O O . GLY A 1 192 ? 0.094 -14.937 -49.347 1.00 46.12 192 GLY A O 1
ATOM 1438 N N . GLU A 1 193 ? 0.670 -16.134 -51.178 1.00 42.50 193 GLU A N 1
ATOM 1439 C CA . GLU A 1 193 ? 1.437 -17.298 -50.719 1.00 42.50 193 GLU A CA 1
ATOM 1440 C C . GLU A 1 193 ? 1.195 -17.870 -49.303 1.00 42.50 193 GLU A C 1
ATOM 1442 O O . GLU A 1 193 ? 1.555 -17.317 -48.267 1.00 42.50 193 GLU A O 1
ATOM 1447 N N . ALA A 1 194 ? 0.625 -19.077 -49.298 1.00 50.97 194 ALA A N 1
ATOM 1448 C CA . ALA A 1 194 ? 0.397 -19.921 -48.136 1.00 50.97 194 ALA A CA 1
ATOM 1449 C C . ALA A 1 194 ? 1.708 -20.395 -47.471 1.00 50.97 194 ALA A C 1
ATOM 1451 O O . ALA A 1 194 ? 2.624 -20.826 -48.175 1.00 50.97 194 ALA A O 1
ATOM 1452 N N . PRO A 1 195 ? 1.782 -20.459 -46.128 1.00 65.62 195 PRO A N 1
ATOM 1453 C CA . PRO A 1 195 ? 2.856 -21.173 -45.451 1.00 65.62 195 PRO A CA 1
ATOM 1454 C C . PRO A 1 195 ? 2.625 -22.700 -45.492 1.00 65.62 195 PRO A C 1
ATOM 1456 O O . PRO A 1 195 ? 1.497 -23.173 -45.300 1.00 65.62 195 PRO A O 1
ATOM 1459 N N . PRO A 1 196 ? 3.678 -23.505 -45.727 1.00 62.44 196 PRO A N 1
ATOM 1460 C CA . PRO A 1 196 ? 3.563 -24.951 -45.807 1.00 62.44 196 PRO A CA 1
ATOM 1461 C C . PRO A 1 196 ? 3.378 -25.594 -44.428 1.00 62.44 196 PRO A C 1
ATOM 1463 O O . PRO A 1 196 ? 4.072 -25.298 -43.457 1.00 62.44 196 PRO A O 1
ATOM 1466 N N . LYS A 1 197 ? 2.462 -26.564 -44.407 1.00 55.03 197 LYS A N 1
ATOM 1467 C CA . LYS A 1 197 ? 2.270 -27.581 -43.371 1.00 55.03 197 LYS A CA 1
ATOM 1468 C C . LYS A 1 197 ? 3.611 -28.198 -42.945 1.00 55.03 197 LYS A C 1
ATOM 1470 O O . LYS A 1 197 ? 4.219 -28.940 -43.715 1.00 55.03 197 LYS A O 1
ATOM 1475 N N . GLN A 1 198 ? 4.006 -27.986 -41.694 1.00 54.56 198 GLN A N 1
ATOM 1476 C CA . GLN A 1 198 ? 4.925 -28.870 -40.976 1.00 54.56 198 GLN A CA 1
ATOM 1477 C C . GLN A 1 198 ? 4.111 -29.537 -39.863 1.00 54.56 198 GLN A C 1
ATOM 1479 O O . GLN A 1 198 ? 3.611 -28.883 -38.959 1.00 54.56 198 GLN A O 1
ATOM 1484 N N . ARG A 1 199 ? 3.641 -30.758 -40.117 1.00 51.03 199 ARG A N 1
ATOM 1485 C CA . ARG A 1 199 ? 4.331 -32.026 -39.832 1.00 51.03 199 ARG A CA 1
ATOM 1486 C C . ARG A 1 199 ? 4.114 -32.409 -38.371 1.00 51.03 199 ARG A C 1
ATOM 1488 O O . ARG A 1 199 ? 4.892 -32.071 -37.489 1.00 51.03 199 ARG A O 1
ATOM 1495 N N . ALA A 1 200 ? 3.017 -33.138 -38.183 1.00 50.56 200 ALA A N 1
ATOM 1496 C CA . ALA A 1 200 ? 2.764 -33.974 -37.029 1.00 50.56 200 ALA A CA 1
ATOM 1497 C C . ALA A 1 200 ? 4.010 -34.820 -36.727 1.00 50.56 200 ALA A C 1
ATOM 1499 O O . ALA A 1 200 ? 4.449 -35.616 -37.560 1.00 50.56 200 ALA A O 1
ATOM 1500 N N . LEU A 1 201 ? 4.575 -34.613 -35.544 1.00 55.41 201 LEU A N 1
ATOM 1501 C CA . LEU A 1 201 ? 5.474 -35.550 -34.890 1.00 55.41 201 LEU A CA 1
ATOM 1502 C C . LEU A 1 201 ? 4.725 -36.087 -33.679 1.00 55.41 201 LEU A C 1
ATOM 1504 O O . LEU A 1 201 ? 4.789 -35.595 -32.559 1.00 55.41 201 LEU A O 1
ATOM 1508 N N . GLU A 1 202 ? 3.935 -37.095 -34.009 1.00 51.25 202 GLU A N 1
ATOM 1509 C CA . GLU A 1 202 ? 3.493 -38.156 -33.135 1.00 51.25 202 GLU A CA 1
ATOM 1510 C C . GLU A 1 202 ? 4.741 -38.870 -32.601 1.00 51.25 202 GLU A C 1
ATOM 1512 O O . GLU A 1 202 ? 5.461 -39.533 -33.347 1.00 51.25 202 GLU A O 1
ATOM 1517 N N . MET A 1 203 ? 5.047 -38.686 -31.317 1.00 54.28 203 MET A N 1
ATOM 1518 C CA . MET A 1 203 ? 6.092 -39.449 -30.642 1.00 54.28 203 MET A CA 1
ATOM 1519 C C . MET A 1 203 ? 5.635 -39.831 -29.233 1.00 54.28 203 MET A C 1
ATOM 1521 O O . MET A 1 203 ? 5.761 -39.092 -28.265 1.00 54.28 203 MET A O 1
ATOM 1525 N N . GLN A 1 204 ? 5.022 -41.013 -29.196 1.00 48.94 204 GLN A N 1
ATOM 1526 C CA . GLN A 1 204 ? 5.279 -42.093 -28.245 1.00 48.94 204 GLN A CA 1
ATOM 1527 C C . GLN A 1 204 ? 5.334 -41.747 -26.752 1.00 48.94 204 GLN A C 1
ATOM 1529 O O . GLN A 1 204 ? 6.366 -41.458 -26.155 1.00 48.94 204 GLN A O 1
ATOM 1534 N N . ARG A 1 205 ? 4.177 -41.993 -26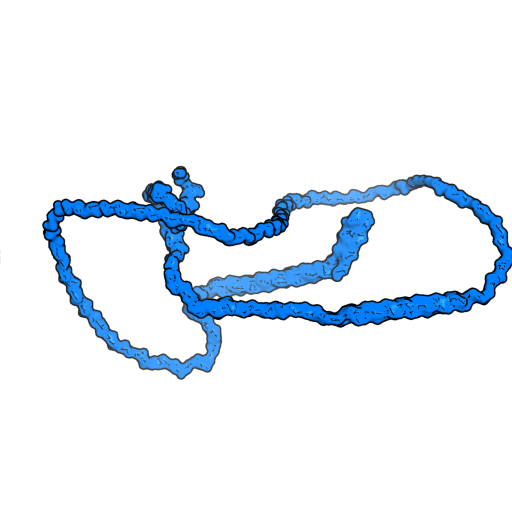.144 1.00 47.62 205 ARG A N 1
ATOM 1535 C CA . ARG A 1 205 ? 3.981 -42.473 -24.776 1.00 47.62 205 ARG A CA 1
ATOM 1536 C C . ARG A 1 205 ? 4.601 -43.878 -24.620 1.00 47.62 205 ARG A C 1
ATOM 1538 O O . ARG A 1 205 ? 4.315 -44.733 -25.461 1.00 47.62 205 ARG A O 1
ATOM 1545 N N . PRO A 1 206 ? 5.309 -44.165 -23.517 1.00 58.72 206 PRO A N 1
ATOM 1546 C CA . PRO A 1 206 ? 5.222 -45.496 -22.926 1.00 58.72 206 PRO A CA 1
ATOM 1547 C C . PRO A 1 206 ? 4.709 -45.463 -21.480 1.00 58.72 206 PRO A C 1
ATOM 1549 O O . PRO A 1 206 ? 5.112 -44.652 -20.650 1.00 58.72 206 PRO A O 1
ATOM 1552 N N . LEU A 1 207 ? 3.780 -46.385 -21.230 1.00 50.69 207 LEU A N 1
ATOM 1553 C CA . LEU A 1 207 ? 3.329 -46.877 -19.932 1.00 50.69 207 LEU A CA 1
ATOM 1554 C C . LEU A 1 207 ? 4.437 -47.693 -19.243 1.00 50.69 207 LEU A C 1
ATOM 1556 O O . LEU A 1 207 ? 5.045 -48.525 -19.910 1.00 50.69 207 LEU A O 1
ATOM 1560 N N . ALA A 1 208 ? 4.600 -47.529 -17.926 1.00 42.22 208 ALA A N 1
ATOM 1561 C CA . ALA A 1 208 ? 4.808 -48.593 -16.921 1.00 42.22 208 ALA A CA 1
ATOM 1562 C C . ALA A 1 208 ? 4.987 -47.925 -15.535 1.00 42.22 208 ALA A C 1
ATOM 1564 O O . ALA A 1 208 ? 5.855 -47.076 -15.379 1.00 42.22 208 ALA A O 1
ATOM 1565 N N . LEU A 1 209 ? 4.044 -48.054 -14.595 1.00 46.12 209 LEU A N 1
ATOM 1566 C CA . LEU A 1 209 ? 3.933 -49.128 -13.588 1.00 46.12 209 LEU A CA 1
ATOM 1567 C C . LEU A 1 209 ? 5.146 -49.244 -12.650 1.00 46.12 209 LEU A C 1
ATOM 1569 O O . LEU A 1 209 ? 6.123 -49.896 -12.993 1.00 46.12 209 LEU A O 1
ATOM 1573 N N . THR A 1 210 ? 4.983 -48.720 -11.431 1.00 45.94 210 THR A N 1
ATOM 1574 C CA . THR A 1 210 ? 5.415 -49.367 -10.179 1.00 45.94 210 THR A CA 1
ATOM 1575 C C . THR A 1 210 ? 4.490 -48.905 -9.050 1.00 45.94 210 THR A C 1
ATOM 1577 O O . THR A 1 210 ? 4.686 -47.848 -8.458 1.00 45.94 210 THR A O 1
ATOM 1580 N N . GLU A 1 211 ? 3.453 -49.703 -8.799 1.00 48.66 211 GLU A N 1
ATOM 1581 C CA . GLU A 1 211 ? 2.834 -49.865 -7.482 1.00 48.66 211 GLU A CA 1
ATOM 1582 C C . GLU A 1 211 ? 3.639 -50.933 -6.729 1.00 48.66 211 GLU A C 1
ATOM 1584 O O . GLU A 1 211 ? 3.793 -52.032 -7.259 1.00 48.66 211 GLU A O 1
ATOM 1589 N N . ALA A 1 212 ? 4.152 -50.615 -5.537 1.00 48.25 212 ALA A N 1
ATOM 1590 C CA . ALA A 1 212 ? 4.255 -51.495 -4.360 1.00 48.25 212 ALA A CA 1
ATOM 1591 C C . ALA A 1 212 ? 5.158 -50.858 -3.285 1.00 48.25 212 ALA A C 1
ATOM 1593 O O . ALA A 1 212 ? 6.107 -50.159 -3.614 1.00 48.25 212 ALA A O 1
ATOM 1594 N N . GLU A 1 213 ? 4.862 -51.192 -2.023 1.00 44.03 213 GLU A N 1
ATOM 1595 C CA . GLU A 1 213 ? 5.472 -50.743 -0.755 1.00 44.03 213 GLU A CA 1
ATOM 1596 C C . GLU A 1 213 ? 5.070 -49.327 -0.300 1.00 44.03 213 GLU A C 1
ATOM 1598 O O . GLU A 1 213 ? 5.265 -48.348 -1.001 1.00 44.03 213 GLU A O 1
ATOM 1603 N N . SER A 1 214 ? 4.517 -49.100 0.889 1.00 46.78 214 SER A N 1
ATOM 1604 C CA . SER A 1 214 ? 4.352 -49.953 2.063 1.00 46.78 214 SER A CA 1
ATOM 1605 C C . SER A 1 214 ? 3.341 -49.283 3.000 1.00 46.78 214 SER A C 1
ATOM 1607 O O . SER A 1 214 ? 3.434 -48.102 3.332 1.00 46.78 214 SER A O 1
ATOM 1609 N N . ALA A 1 215 ? 2.342 -50.054 3.419 1.00 47.75 215 ALA A N 1
ATOM 1610 C CA . ALA A 1 215 ? 1.447 -49.698 4.505 1.00 47.75 215 ALA A CA 1
ATOM 1611 C C . ALA A 1 215 ? 2.112 -50.114 5.822 1.00 47.75 215 ALA A C 1
ATOM 1613 O O . ALA A 1 215 ? 1.935 -51.247 6.248 1.00 47.75 215 ALA A O 1
ATOM 1614 N N . ASP A 1 216 ? 2.905 -49.226 6.427 1.00 50.94 216 ASP A N 1
ATOM 1615 C CA . ASP A 1 216 ? 3.250 -49.293 7.855 1.00 50.94 216 ASP A CA 1
ATOM 1616 C C . ASP A 1 216 ? 3.942 -47.995 8.320 1.00 50.94 216 ASP A C 1
ATOM 1618 O O . ASP A 1 216 ? 5.164 -47.885 8.325 1.00 50.94 216 ASP A O 1
ATOM 1622 N N . ALA A 1 217 ? 3.161 -46.967 8.680 1.00 43.91 217 ALA A N 1
ATOM 1623 C CA . ALA A 1 217 ? 3.651 -45.808 9.449 1.00 43.91 217 ALA A CA 1
ATOM 1624 C C . ALA A 1 217 ? 2.506 -44.980 10.073 1.00 43.91 217 ALA A C 1
ATOM 1626 O O . ALA A 1 217 ? 2.520 -43.751 10.067 1.00 43.91 217 ALA A O 1
ATOM 1627 N N . LEU A 1 218 ? 1.493 -45.636 10.644 1.00 45.66 218 LEU A N 1
ATOM 1628 C CA . LEU A 1 218 ? 0.481 -44.987 11.490 1.00 45.66 218 LEU A CA 1
ATOM 1629 C C . LEU A 1 218 ? 0.973 -44.906 12.945 1.00 45.66 218 LEU A C 1
ATOM 1631 O O . LEU A 1 218 ? 0.362 -45.470 13.840 1.00 45.66 218 LEU A O 1
ATOM 1635 N N . ALA A 1 219 ? 2.097 -44.225 13.187 1.00 51.62 219 ALA A N 1
ATOM 1636 C CA . ALA A 1 219 ? 2.474 -43.717 14.512 1.00 51.62 219 ALA A CA 1
ATOM 1637 C C . ALA A 1 219 ? 3.764 -42.886 14.442 1.00 51.62 219 ALA A C 1
ATOM 1639 O O . ALA A 1 219 ? 4.865 -43.427 14.480 1.00 51.62 219 ALA A O 1
ATOM 1640 N N . SER A 1 220 ? 3.618 -41.559 14.429 1.00 53.97 220 SER A N 1
ATOM 1641 C CA . SER A 1 220 ? 4.381 -40.592 15.241 1.00 53.97 220 SER A CA 1
ATOM 1642 C C . SER A 1 220 ? 4.775 -39.319 14.485 1.00 53.97 220 SER A C 1
ATOM 1644 O O . SER A 1 220 ? 5.368 -39.350 13.415 1.00 53.97 220 SER A O 1
ATOM 1646 N N . LYS A 1 221 ? 4.501 -38.199 15.166 1.00 45.97 221 LYS A N 1
ATOM 1647 C CA . LYS A 1 221 ? 4.946 -36.821 14.920 1.00 45.97 221 LYS A CA 1
ATOM 1648 C C . LYS A 1 221 ? 4.245 -36.079 13.783 1.00 45.97 221 LYS A C 1
ATOM 1650 O O . LYS A 1 221 ? 4.414 -36.363 12.608 1.00 45.97 221 LYS A O 1
ATOM 1655 N N . ALA A 1 222 ? 3.523 -35.039 14.197 1.00 49.94 222 ALA A N 1
ATOM 1656 C CA . ALA A 1 222 ? 3.124 -33.910 13.376 1.00 49.94 222 ALA A CA 1
ATOM 1657 C C . ALA A 1 222 ? 4.368 -33.285 12.720 1.00 49.94 222 ALA A C 1
ATOM 1659 O O . ALA A 1 222 ? 5.032 -32.425 13.300 1.00 49.94 222 ALA A O 1
ATOM 1660 N N . SER A 1 223 ? 4.720 -33.774 11.536 1.00 53.94 223 SER A N 1
ATOM 1661 C CA . SER A 1 223 ? 5.666 -33.134 10.639 1.00 53.94 223 SER A CA 1
ATOM 1662 C C . SER A 1 223 ? 4.944 -31.987 9.939 1.00 53.94 223 SER A C 1
ATOM 1664 O O . SER A 1 223 ? 3.889 -32.147 9.328 1.00 53.94 223 SER A O 1
ATOM 1666 N N . LEU A 1 224 ? 5.505 -30.791 10.091 1.00 66.19 224 LEU A N 1
ATOM 1667 C CA . LEU A 1 224 ? 5.136 -29.616 9.309 1.00 66.19 224 LEU A CA 1
ATOM 1668 C C . LEU A 1 224 ? 5.315 -29.930 7.805 1.00 66.19 224 LEU A C 1
ATOM 1670 O O . LEU A 1 224 ? 6.214 -30.702 7.460 1.00 66.19 224 LEU A O 1
ATOM 1674 N N . PRO A 1 225 ? 4.487 -29.365 6.905 1.00 62.47 225 PRO A N 1
ATOM 1675 C CA . PRO A 1 225 ? 4.538 -29.669 5.475 1.00 62.47 225 PRO A CA 1
ATOM 1676 C C . PRO A 1 225 ? 5.924 -29.364 4.881 1.00 62.47 225 PRO A C 1
ATOM 1678 O O . PRO A 1 225 ? 6.449 -28.260 5.032 1.00 62.47 225 PRO A 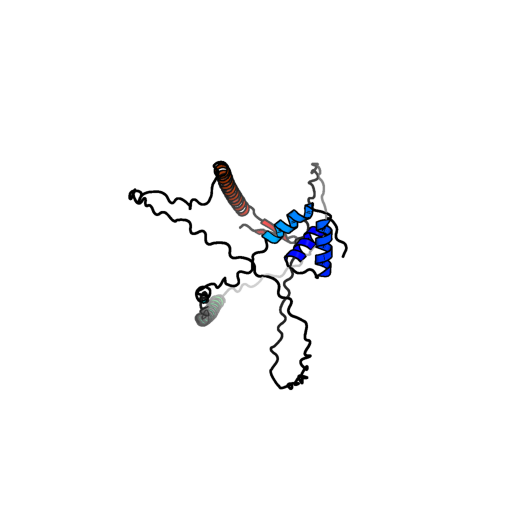O 1
ATOM 1681 N N . GLY A 1 226 ? 6.508 -30.356 4.198 1.00 54.78 226 GLY A N 1
ATOM 1682 C CA . GLY A 1 226 ? 7.889 -30.395 3.686 1.00 54.78 226 GLY A CA 1
ATOM 1683 C C . GLY A 1 226 ? 8.223 -29.452 2.522 1.00 54.78 226 GLY A C 1
ATOM 1684 O O . GLY A 1 226 ? 9.086 -29.767 1.713 1.00 54.78 226 GLY A O 1
ATOM 1685 N N . TRP A 1 227 ? 7.549 -28.308 2.424 1.00 68.50 227 TRP A N 1
ATOM 1686 C CA . TRP A 1 227 ? 7.788 -27.282 1.402 1.00 68.50 227 TRP A CA 1
ATOM 1687 C C . TRP A 1 227 ? 8.823 -26.225 1.844 1.00 68.50 227 TRP A C 1
ATOM 1689 O O . TRP A 1 227 ? 9.326 -25.471 1.016 1.00 68.50 227 TRP A O 1
ATOM 1699 N N . LEU A 1 228 ? 9.190 -26.165 3.131 1.00 59.50 22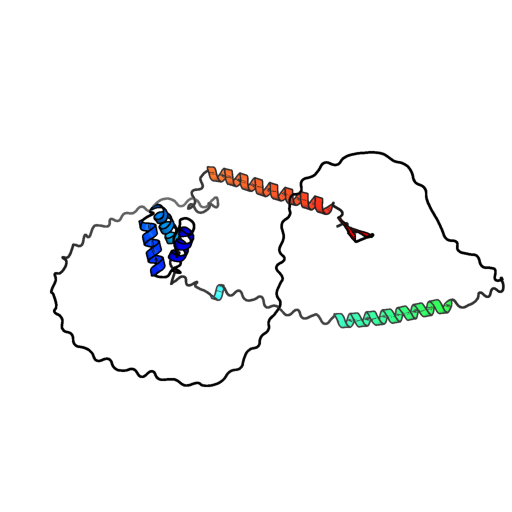8 LEU A N 1
ATOM 1700 C CA . LEU A 1 228 ? 10.191 -25.211 3.620 1.00 59.50 228 LEU A CA 1
ATOM 1701 C C . LEU A 1 228 ? 11.539 -25.908 3.872 1.00 59.50 228 LEU A C 1
ATOM 1703 O O . LEU A 1 228 ? 11.657 -26.631 4.864 1.00 59.50 228 LEU A O 1
ATOM 1707 N N . PRO A 1 229 ? 12.583 -25.671 3.053 1.00 53.38 229 PRO A N 1
ATOM 1708 C CA . PRO A 1 229 ? 13.944 -26.029 3.428 1.00 53.38 229 PRO A CA 1
ATOM 1709 C C . PRO A 1 229 ? 14.376 -25.120 4.586 1.00 53.38 229 PRO A C 1
ATOM 1711 O O . PRO A 1 229 ? 14.835 -23.990 4.400 1.00 53.38 229 PRO A O 1
ATOM 1714 N N . VAL A 1 230 ? 14.173 -25.590 5.814 1.00 57.78 230 VAL A N 1
ATOM 1715 C CA . VAL A 1 230 ? 14.729 -24.953 7.007 1.00 57.78 230 VAL A CA 1
ATOM 1716 C C . VAL A 1 230 ? 16.183 -25.399 7.091 1.00 57.78 230 VAL A C 1
ATOM 1718 O O . VAL A 1 230 ? 16.465 -26.536 7.445 1.00 57.78 230 VAL A O 1
ATOM 1721 N N . SER A 1 231 ? 17.112 -24.521 6.716 1.00 71.88 231 SER A N 1
ATOM 1722 C CA . SER A 1 231 ? 18.531 -24.745 6.982 1.00 71.88 231 SER A CA 1
ATOM 1723 C C . SER A 1 231 ? 18.773 -24.777 8.495 1.00 71.88 231 SER A C 1
ATOM 1725 O O . SER A 1 231 ? 18.203 -23.965 9.228 1.00 71.88 231 SER A O 1
ATOM 1727 N N . ASP A 1 232 ? 19.641 -25.674 8.970 1.00 71.12 232 ASP A N 1
ATOM 1728 C CA . ASP A 1 232 ? 19.954 -25.831 10.403 1.00 71.12 232 ASP A CA 1
ATOM 1729 C C . ASP A 1 232 ? 20.428 -24.519 11.058 1.00 71.12 232 ASP A C 1
ATOM 1731 O O . ASP A 1 232 ? 20.152 -24.243 12.224 1.00 71.12 232 ASP A O 1
ATOM 1735 N N . GLN A 1 233 ? 21.022 -23.628 10.262 1.00 64.75 233 GLN A N 1
ATOM 1736 C CA . GLN A 1 233 ? 21.436 -22.286 10.673 1.00 64.75 233 GLN A CA 1
ATOM 1737 C C . GLN A 1 233 ? 20.265 -21.381 11.113 1.00 64.75 233 GLN A C 1
ATOM 1739 O O . GLN A 1 233 ? 20.442 -20.488 11.941 1.00 64.75 233 GLN A O 1
ATOM 1744 N N . LYS A 1 234 ? 19.044 -21.602 10.600 1.00 63.69 234 LYS A N 1
ATOM 1745 C CA . LYS A 1 234 ? 17.842 -20.851 11.012 1.00 63.69 234 LYS A CA 1
ATOM 1746 C C . LYS A 1 234 ? 17.236 -21.373 12.319 1.00 63.69 234 LYS A C 1
ATOM 1748 O O . LYS A 1 234 ? 16.568 -20.604 13.012 1.00 63.69 234 LYS A O 1
ATOM 1753 N N . LEU A 1 235 ? 17.488 -22.631 12.692 1.00 70.12 235 LEU A N 1
ATOM 1754 C CA . LEU A 1 235 ? 17.014 -23.200 13.961 1.00 70.12 235 LEU A CA 1
ATOM 1755 C C . LEU A 1 235 ? 17.755 -22.600 15.167 1.00 70.12 235 LEU A C 1
ATOM 1757 O O . LEU A 1 235 ? 17.138 -22.356 16.207 1.00 70.12 235 LEU A O 1
ATOM 1761 N N . GLU A 1 236 ? 19.039 -22.264 15.020 1.00 73.12 236 GLU A N 1
ATOM 1762 C CA . GLU A 1 236 ? 19.798 -21.551 16.057 1.00 73.12 236 GLU A CA 1
ATOM 1763 C C . GLU A 1 236 ? 19.281 -20.119 16.271 1.00 73.12 236 GLU A C 1
ATOM 1765 O O . GLU A 1 236 ? 19.083 -19.689 17.412 1.00 73.12 236 GLU A O 1
ATOM 1770 N N . GLY A 1 237 ? 18.953 -19.406 15.187 1.00 74.06 237 GLY A N 1
ATOM 1771 C CA . GLY A 1 237 ? 18.360 -18.066 15.263 1.00 74.06 237 GLY A CA 1
ATOM 1772 C C . GLY A 1 237 ? 16.987 -18.050 15.947 1.00 74.06 237 GLY A C 1
ATOM 1773 O O . GLY A 1 237 ? 16.678 -17.133 16.714 1.00 74.06 237 GLY A O 1
ATOM 1774 N N . LEU A 1 238 ? 16.177 -19.092 15.736 1.00 82.69 238 LEU A N 1
ATOM 1775 C CA . LEU A 1 238 ? 14.841 -19.195 16.327 1.00 82.69 238 LEU A CA 1
ATOM 1776 C C . LEU A 1 238 ? 14.896 -19.413 17.849 1.00 82.69 238 LEU A C 1
ATOM 1778 O O . LEU A 1 238 ? 14.115 -18.814 18.592 1.00 82.69 238 LEU A O 1
ATOM 1782 N N . ASN A 1 239 ? 15.863 -20.196 18.334 1.00 82.12 239 ASN A N 1
ATOM 1783 C CA . ASN A 1 239 ? 16.100 -20.360 19.771 1.00 82.12 239 ASN A CA 1
ATOM 1784 C C . ASN A 1 239 ? 16.564 -19.051 20.431 1.00 82.12 239 ASN A C 1
ATOM 1786 O O . ASN A 1 239 ? 16.114 -18.726 21.534 1.00 82.12 239 ASN A O 1
ATOM 1790 N N . GLY A 1 240 ? 17.389 -18.259 19.735 1.00 87.88 240 GLY A N 1
ATOM 1791 C CA . GLY A 1 240 ? 17.770 -16.915 20.177 1.00 87.88 240 GLY A CA 1
ATOM 1792 C C . GLY A 1 240 ? 16.568 -15.973 20.312 1.00 87.88 240 GLY A C 1
ATOM 1793 O O . GLY A 1 240 ? 16.430 -15.272 21.318 1.00 87.88 240 GLY A O 1
ATOM 1794 N N . LEU A 1 241 ? 15.641 -16.015 19.349 1.00 87.06 241 LEU A N 1
ATOM 1795 C CA . LEU A 1 241 ? 14.415 -15.215 19.386 1.00 87.06 241 LEU A CA 1
ATOM 1796 C C . LEU A 1 241 ? 13.502 -15.610 20.558 1.00 87.06 241 LEU A C 1
ATOM 1798 O O . LEU A 1 241 ? 12.995 -14.742 21.272 1.00 87.06 241 LEU A O 1
ATOM 1802 N N . ILE A 1 242 ? 13.336 -16.912 20.814 1.00 88.56 242 ILE A N 1
ATOM 1803 C CA . ILE A 1 242 ? 12.542 -17.412 21.949 1.00 88.56 242 ILE A CA 1
ATOM 1804 C C . ILE A 1 242 ? 13.146 -16.954 23.286 1.00 88.56 242 ILE A C 1
ATOM 1806 O O . ILE A 1 242 ? 12.408 -16.549 24.190 1.00 88.56 242 ILE A O 1
ATOM 1810 N N . ALA A 1 243 ? 14.476 -16.978 23.419 1.00 89.06 243 ALA A N 1
ATOM 1811 C CA . ALA A 1 243 ? 15.158 -16.488 24.614 1.00 89.06 243 ALA A CA 1
ATOM 1812 C C . ALA A 1 243 ? 14.950 -14.975 24.815 1.00 89.06 243 ALA A C 1
ATOM 1814 O O . ALA A 1 243 ? 14.660 -14.536 25.931 1.00 89.06 243 ALA A O 1
ATOM 1815 N N . HIS A 1 244 ? 15.008 -14.186 23.738 1.00 88.94 244 HIS A N 1
ATOM 1816 C CA . HIS A 1 244 ? 14.776 -12.743 23.798 1.00 88.94 244 HIS A CA 1
ATOM 1817 C C . HIS A 1 244 ? 13.341 -12.400 24.227 1.00 88.94 244 HIS A C 1
ATOM 1819 O O . HIS A 1 244 ? 13.140 -11.572 25.116 1.00 88.94 244 HIS A O 1
ATOM 1825 N N . ILE A 1 245 ? 12.338 -13.096 23.678 1.00 89.69 245 ILE A N 1
ATOM 1826 C CA . ILE A 1 245 ? 10.926 -12.897 24.042 1.00 89.69 245 ILE A CA 1
ATOM 1827 C C . ILE A 1 245 ? 10.689 -13.196 25.531 1.00 89.69 245 ILE A C 1
ATOM 1829 O O . ILE A 1 245 ? 9.976 -12.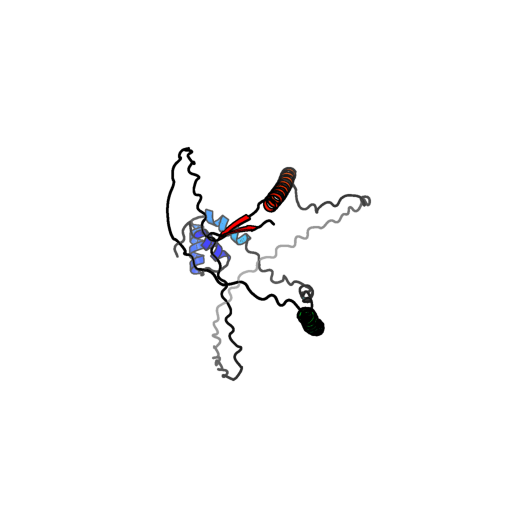447 26.206 1.00 89.69 245 ILE A O 1
ATOM 1833 N N . ARG A 1 246 ? 11.312 -14.250 26.080 1.00 90.44 246 ARG A N 1
ATOM 1834 C CA . ARG A 1 246 ? 11.235 -14.542 27.523 1.00 90.44 246 ARG A CA 1
ATOM 1835 C C . ARG A 1 246 ? 11.875 -13.432 28.361 1.00 90.44 246 ARG A C 1
ATOM 1837 O O . ARG A 1 246 ? 11.252 -12.973 29.314 1.00 90.44 246 ARG A O 1
ATOM 1844 N N . GLY A 1 247 ? 13.042 -12.929 27.956 1.00 93.06 247 GLY A N 1
ATOM 1845 C CA . GLY A 1 247 ? 13.707 -11.816 28.643 1.00 93.06 247 GLY A CA 1
ATOM 1846 C C . GLY A 1 247 ? 12.868 -10.532 28.677 1.00 93.06 247 GLY A C 1
ATOM 1847 O O . GLY A 1 247 ? 12.770 -9.874 29.715 1.00 93.06 247 GLY A O 1
ATOM 1848 N N . VAL A 1 248 ? 12.191 -10.197 27.572 1.00 92.75 248 VAL A N 1
ATOM 1849 C CA . VAL A 1 248 ? 11.279 -9.040 27.519 1.00 92.75 248 VAL A CA 1
ATOM 1850 C C . VAL A 1 248 ? 10.095 -9.231 28.469 1.00 92.75 248 VAL A C 1
ATOM 1852 O O . VAL A 1 248 ? 9.751 -8.309 29.211 1.00 92.75 248 VAL A O 1
ATOM 1855 N N . LYS A 1 249 ? 9.503 -10.431 28.509 1.00 94.00 249 LYS A N 1
ATOM 1856 C CA . LYS A 1 249 ? 8.389 -10.750 29.415 1.00 94.00 249 LYS A CA 1
ATOM 1857 C C . LYS A 1 249 ? 8.768 -10.541 30.886 1.00 94.00 249 LYS A C 1
ATOM 1859 O O . LYS A 1 249 ? 8.011 -9.905 31.623 1.00 94.00 249 LYS A O 1
ATOM 1864 N N . ASP A 1 250 ? 9.945 -11.004 31.299 1.00 92.50 250 ASP A N 1
ATOM 1865 C CA . ASP A 1 250 ? 10.416 -10.862 32.682 1.00 92.50 250 ASP A CA 1
ATOM 1866 C C . ASP A 1 250 ? 10.772 -9.400 33.025 1.00 92.50 250 ASP A C 1
ATOM 1868 O O . ASP A 1 250 ? 10.504 -8.919 34.134 1.00 92.50 250 ASP A O 1
ATOM 1872 N N . SER A 1 251 ? 11.286 -8.632 32.054 1.00 88.81 251 SER A N 1
ATOM 1873 C CA . SER A 1 251 ? 11.520 -7.186 32.205 1.00 88.81 251 SER A CA 1
ATOM 1874 C C . SER A 1 251 ? 10.215 -6.406 32.405 1.00 88.81 251 SER A C 1
ATOM 1876 O O . SER A 1 251 ? 10.130 -5.516 33.254 1.00 88.81 251 SER A O 1
ATOM 1878 N N . VAL A 1 252 ? 9.156 -6.764 31.675 1.00 93.94 252 VAL A N 1
ATOM 1879 C CA . VAL A 1 252 ? 7.834 -6.143 31.838 1.00 93.94 252 VAL A CA 1
ATOM 1880 C C . VAL A 1 252 ? 7.219 -6.520 33.187 1.00 93.94 252 VAL A C 1
ATOM 1882 O O . VAL A 1 252 ? 6.709 -5.644 33.887 1.00 93.94 252 VAL A O 1
ATOM 1885 N N . ALA A 1 253 ? 7.309 -7.789 33.597 1.00 91.75 253 ALA A N 1
ATOM 1886 C CA . ALA A 1 253 ? 6.785 -8.246 34.883 1.00 91.75 253 ALA A CA 1
ATOM 1887 C C . ALA A 1 253 ? 7.475 -7.554 36.074 1.00 91.75 253 ALA A C 1
ATOM 1889 O O . ALA A 1 253 ? 6.805 -7.105 37.009 1.00 91.75 253 ALA A O 1
ATOM 1890 N N . SER A 1 254 ? 8.801 -7.397 36.022 1.00 90.94 254 SER A N 1
ATOM 1891 C CA . SER A 1 254 ? 9.565 -6.701 37.064 1.00 90.94 254 SER A CA 1
ATOM 1892 C C . SER A 1 254 ? 9.267 -5.197 37.110 1.00 90.94 254 SER A C 1
ATOM 1894 O O . SER A 1 254 ? 9.030 -4.664 38.197 1.00 90.94 254 SER A O 1
ATOM 1896 N N . LYS A 1 255 ? 9.163 -4.512 35.960 1.00 91.62 255 LYS A N 1
ATOM 1897 C CA . LYS A 1 255 ? 8.737 -3.099 35.904 1.00 91.62 255 LYS A CA 1
ATOM 1898 C C . LYS A 1 255 ? 7.308 -2.902 36.409 1.00 91.62 255 LYS A C 1
ATOM 1900 O O . LYS A 1 255 ? 7.040 -1.952 37.141 1.00 91.62 255 LYS A O 1
ATOM 1905 N N . ALA A 1 256 ? 6.393 -3.818 36.091 1.00 91.19 256 ALA A N 1
ATOM 1906 C CA . ALA A 1 256 ? 5.028 -3.785 36.611 1.00 91.19 256 ALA A CA 1
ATOM 1907 C C . ALA A 1 256 ? 4.989 -3.960 38.141 1.00 91.19 256 ALA A C 1
ATOM 1909 O O . ALA A 1 256 ? 4.215 -3.284 38.820 1.00 91.19 256 ALA A O 1
ATOM 1910 N N . ALA A 1 257 ? 5.843 -4.821 38.705 1.00 90.06 257 ALA A N 1
ATOM 1911 C CA . ALA A 1 257 ? 5.978 -4.974 40.154 1.00 90.06 257 ALA A CA 1
ATOM 1912 C C . ALA A 1 257 ? 6.589 -3.727 40.823 1.00 90.06 257 ALA A C 1
ATOM 1914 O O . ALA A 1 257 ? 6.158 -3.354 41.915 1.00 90.06 257 ALA A O 1
ATOM 1915 N N . GLN A 1 258 ? 7.538 -3.052 40.165 1.00 85.75 258 GLN A N 1
ATOM 1916 C CA . GLN A 1 258 ? 8.088 -1.775 40.633 1.00 85.75 258 GLN A CA 1
ATOM 1917 C C . GLN A 1 258 ? 7.030 -0.665 40.630 1.00 85.75 258 GLN A C 1
ATOM 1919 O O . GLN A 1 258 ? 6.880 0.026 41.634 1.00 85.75 258 GLN A O 1
ATOM 1924 N N . LEU A 1 259 ? 6.225 -0.561 39.568 1.00 83.56 259 LEU A N 1
ATOM 1925 C CA . LEU A 1 259 ? 5.140 0.423 39.454 1.00 83.56 259 LEU A CA 1
ATOM 1926 C C . LEU A 1 259 ? 4.051 0.255 40.523 1.00 83.56 259 LEU A C 1
ATOM 1928 O O . LEU A 1 259 ? 3.427 1.233 40.926 1.00 83.56 259 LEU A O 1
ATOM 1932 N N . LYS A 1 260 ? 3.826 -0.972 41.011 1.00 82.81 260 LYS A N 1
ATOM 1933 C CA . LYS A 1 260 ? 2.923 -1.227 42.149 1.00 82.81 260 LYS A CA 1
ATOM 1934 C C . LYS A 1 260 ? 3.484 -0.732 43.485 1.00 82.81 260 LYS A C 1
ATOM 1936 O O . LYS A 1 260 ? 2.721 -0.546 44.422 1.00 82.81 260 LYS A O 1
ATOM 1941 N N . ARG A 1 261 ? 4.804 -0.558 43.603 1.00 84.12 261 ARG A N 1
ATOM 1942 C CA . ARG A 1 261 ? 5.464 -0.110 44.842 1.00 84.12 261 ARG A CA 1
ATOM 1943 C C . ARG A 1 261 ? 5.795 1.378 44.841 1.00 84.12 261 ARG A C 1
ATOM 1945 O O . ARG A 1 261 ? 6.048 1.930 45.907 1.00 84.12 261 ARG A O 1
ATOM 1952 N N . THR A 1 262 ? 5.798 2.027 43.680 1.00 81.44 262 THR A N 1
ATOM 1953 C CA . THR A 1 262 ? 6.027 3.468 43.580 1.00 81.44 262 THR A CA 1
ATOM 1954 C C . THR A 1 262 ? 4.767 4.236 43.952 1.00 81.44 262 THR A C 1
ATOM 1956 O O . THR A 1 262 ? 3.764 4.196 43.241 1.00 81.44 262 THR A O 1
ATOM 1959 N N . THR A 1 263 ? 4.837 4.954 45.068 1.00 83.69 263 THR A N 1
ATOM 1960 C CA . THR A 1 263 ? 3.850 5.967 45.443 1.00 83.69 263 THR A CA 1
ATOM 1961 C C . THR A 1 263 ? 4.025 7.174 44.531 1.00 83.69 263 THR A C 1
ATOM 1963 O O . THR A 1 263 ? 5.120 7.730 44.444 1.00 83.69 263 THR A O 1
ATOM 1966 N N . PHE A 1 264 ? 2.957 7.595 43.860 1.00 81.06 264 PHE A N 1
ATOM 1967 C CA . PHE A 1 264 ? 2.978 8.817 43.064 1.00 81.06 264 PHE A CA 1
ATOM 1968 C C . PHE A 1 264 ? 2.512 9.972 43.945 1.00 81.06 264 PHE A C 1
ATOM 1970 O O . PHE A 1 264 ? 1.397 9.949 44.468 1.00 81.06 264 PHE A O 1
ATOM 1977 N N . VAL A 1 265 ? 3.374 10.971 44.120 1.00 82.94 265 VAL A N 1
ATOM 1978 C CA . VAL A 1 265 ? 3.012 12.236 44.763 1.00 82.94 265 VAL A CA 1
ATOM 1979 C C . VAL A 1 265 ? 2.804 13.251 43.656 1.00 82.94 265 VAL A C 1
ATOM 1981 O O . VAL A 1 265 ? 3.734 13.579 42.921 1.00 82.94 265 VAL A O 1
ATOM 1984 N N . ILE A 1 266 ? 1.570 13.719 43.511 1.00 86.69 266 ILE A N 1
ATOM 1985 C CA . ILE A 1 266 ? 1.241 14.788 42.575 1.00 86.69 266 ILE A CA 1
ATOM 1986 C C . ILE A 1 266 ? 1.121 16.073 43.398 1.00 86.69 266 ILE A C 1
ATOM 1988 O O . ILE A 1 266 ? 0.315 16.149 44.328 1.00 86.69 266 ILE A O 1
ATOM 1992 N N . ARG A 1 267 ? 1.941 17.077 43.067 1.00 84.19 267 ARG A N 1
ATOM 1993 C CA . ARG A 1 267 ? 1.878 18.418 43.663 1.00 84.19 267 ARG A CA 1
ATOM 1994 C C . ARG A 1 267 ? 0.963 19.305 42.822 1.00 84.19 267 ARG A C 1
ATOM 1996 O O . ARG A 1 267 ? 1.274 19.565 41.662 1.00 84.19 267 ARG A O 1
ATOM 2003 N N . LEU A 1 268 ? -0.144 19.772 43.398 1.00 83.50 268 LEU A N 1
ATOM 2004 C CA . LEU A 1 268 ? -1.004 20.804 42.807 1.00 83.50 268 LEU A CA 1
ATOM 2005 C C . LEU A 1 268 ? -0.976 22.040 43.719 1.00 83.50 268 LEU A C 1
ATOM 2007 O O . LEU A 1 268 ? -1.672 22.094 44.733 1.00 83.50 268 LEU A O 1
ATOM 2011 N N . GLY A 1 269 ? -0.156 23.031 43.357 1.00 90.75 269 GLY A N 1
ATOM 2012 C CA . GLY A 1 269 ? 0.065 24.225 44.179 1.00 90.75 269 GLY A CA 1
ATOM 2013 C C . GLY A 1 269 ? 0.733 23.875 45.513 1.00 90.75 269 GLY A C 1
ATOM 2014 O O . GLY A 1 269 ? 1.744 23.178 45.529 1.00 90.75 269 GLY A O 1
ATOM 2015 N N . GLU A 1 270 ? 0.149 24.323 46.626 1.00 87.56 270 GLU A N 1
ATOM 2016 C CA . GLU A 1 270 ? 0.623 24.026 47.992 1.00 87.56 270 GLU A CA 1
ATOM 2017 C C . GLU A 1 270 ? 0.123 22.680 48.546 1.00 87.56 270 GLU A C 1
ATOM 2019 O O . GLU A 1 270 ? 0.470 22.297 49.662 1.00 87.56 270 GLU A O 1
ATOM 2024 N N . LYS A 1 271 ? -0.708 21.943 47.796 1.00 72.00 271 LYS A N 1
ATOM 2025 C CA . LYS A 1 271 ? -1.270 20.665 48.247 1.00 72.00 271 LYS A CA 1
ATOM 2026 C C . LYS A 1 271 ? -0.537 19.488 47.612 1.00 72.00 271 LYS A C 1
ATOM 2028 O O . LYS A 1 271 ? -0.432 19.381 46.388 1.00 72.00 271 LYS A O 1
ATOM 2033 N N . GLU A 1 272 ? -0.088 18.568 48.460 1.00 89.38 272 GLU A N 1
ATOM 2034 C CA . GLU A 1 272 ? 0.416 17.259 48.048 1.00 89.38 272 GLU A CA 1
ATOM 2035 C C . GLU A 1 272 ? -0.698 16.219 48.143 1.00 89.38 272 GLU A C 1
ATOM 2037 O O . GLU A 1 272 ? -1.310 16.047 49.198 1.00 89.38 272 GLU A O 1
ATOM 2042 N N . ILE A 1 273 ? -0.954 15.506 47.046 1.00 83.19 273 ILE A N 1
ATOM 2043 C CA . ILE A 1 273 ? -1.851 14.350 47.047 1.00 83.19 273 ILE A CA 1
ATOM 2044 C C . ILE A 1 273 ? -1.011 13.118 46.718 1.00 83.19 273 ILE A C 1
ATOM 2046 O O . ILE A 1 273 ? -0.498 12.970 45.605 1.00 83.19 273 ILE A O 1
ATOM 2050 N N . ALA A 1 274 ? -0.845 12.247 47.712 1.00 83.31 274 ALA A N 1
ATOM 2051 C CA . ALA A 1 274 ? -0.146 10.978 47.567 1.00 83.31 274 ALA A CA 1
ATOM 2052 C C . ALA A 1 274 ? -1.145 9.874 47.203 1.00 83.31 274 ALA A C 1
ATOM 2054 O O . ALA A 1 274 ? -2.053 9.561 47.973 1.00 83.31 274 ALA A O 1
ATOM 2055 N N . PHE A 1 275 ? -0.959 9.260 46.036 1.00 73.38 275 PHE A N 1
ATOM 2056 C CA . PHE A 1 275 ? -1.746 8.112 45.602 1.00 73.38 275 PHE A CA 1
ATOM 2057 C C . PHE A 1 275 ? -0.936 6.836 45.821 1.00 73.38 275 PHE A C 1
ATOM 2059 O O . PHE A 1 275 ? 0.086 6.603 45.169 1.00 73.38 275 PHE A O 1
ATOM 2066 N N . ARG A 1 276 ? -1.410 6.000 46.749 1.00 72.69 276 ARG A N 1
ATOM 2067 C CA . ARG A 1 276 ? -0.942 4.623 46.911 1.00 72.69 276 ARG A CA 1
ATOM 2068 C C . ARG A 1 276 ? -1.875 3.728 46.102 1.00 72.69 276 ARG A C 1
ATOM 2070 O O . ARG A 1 276 ? -3.070 3.697 46.389 1.00 72.69 276 ARG A O 1
ATOM 2077 N N . LYS A 1 277 ? -1.346 3.091 45.059 1.00 64.69 277 LYS A N 1
ATOM 2078 C CA . LYS A 1 277 ? -2.098 2.114 44.266 1.00 64.69 277 LYS A CA 1
ATOM 2079 C C . LYS A 1 277 ? -2.121 0.755 44.958 1.00 64.69 277 LYS A C 1
ATOM 2081 O O . LYS A 1 277 ? -1.158 0.466 45.703 1.00 64.69 277 LYS A O 1
#